Protein 2Q8K (pdb70)

Radius of gyration: 19.71 Å; Cα contacts (8 Å, |Δi|>4): 830; chains: 1; bounding box: 48×48×54 Å

Structure (mmCIF, N/CA/C/O backbone):
data_2Q8K
#
_entry.id   2Q8K
#
_cell.length_a   73.887
_cell.length_b   73.887
_cell.length_c   183.348
_cell.angle_alpha   90.00
_cell.angle_beta   90.00
_cell.angle_gamma   90.00
#
_symmetry.space_group_name_H-M   'P 41 21 2'
#
loop_
_entity.id
_entity.type
_entity.pdbx_description
1 polymer 'Proliferation-associated protein 2G4'
2 non-polymer 'SULFATE ION'
3 non-polymer GLYCEROL
4 water water
#
loop_
_atom_site.group_PDB
_atom_site.id
_atom_site.type_symbol
_atom_site.label_atom_id
_atom_site.label_alt_id
_atom_site.label_comp_id
_atom_site.label_asym_id
_atom_site.label_entity_id
_atom_site.label_seq_id
_atom_site.pdbx_PDB_ins_code
_atom_site.Cartn_x
_atom_site.Cartn_y
_atom_site.Cartn_z
_atom_site.occupancy
_atom_site.B_iso_or_equiv
_atom_site.auth_seq_id
_atom_site.auth_comp_id
_atom_site.auth_asym_id
_atom_site.auth_atom_id
_atom_site.pdbx_PDB_model_num
ATOM 1 N N . GLN A 1 14 ? 27.449 33.406 20.890 1.00 30.84 7 GLN A N 1
ATOM 2 C CA . GLN A 1 14 ? 26.264 34.008 20.193 1.00 30.39 7 GLN A CA 1
ATOM 3 C C . GLN A 1 14 ? 25.512 32.988 19.335 1.00 29.14 7 GLN A C 1
ATOM 4 O O . GLN A 1 14 ? 24.332 33.181 19.028 1.00 29.52 7 GLN A O 1
ATOM 10 N N . GLN A 1 15 ? 26.177 31.899 18.958 1.00 27.40 8 GLN A N 1
ATOM 11 C CA . GLN A 1 15 ? 25.528 30.901 18.112 1.00 25.65 8 GLN A CA 1
ATOM 12 C C . GLN A 1 15 ? 24.773 29.801 18.887 1.00 23.88 8 GLN A C 1
ATOM 13 O O . GLN A 1 15 ? 24.139 28.939 18.274 1.00 23.29 8 GLN A O 1
ATOM 19 N N . GLU A 1 16 ? 24.803 29.855 20.217 1.00 21.63 9 GLU A N 1
ATOM 20 C CA . GLU A 1 16 ? 24.162 28.800 21.020 1.00 20.09 9 GLU A CA 1
ATOM 21 C C . GLU A 1 16 ? 22.658 28.669 20.746 1.00 19.47 9 GLU A C 1
ATOM 22 O O . GLU A 1 16 ? 21.937 29.673 20.721 1.00 20.05 9 GLU A O 1
ATOM 28 N N . GLN A 1 17 ? 22.209 27.428 20.545 1.00 17.18 10 GLN A N 1
ATOM 29 C CA . GLN A 1 17 ? 20.786 27.084 20.523 1.00 17.24 10 GLN A CA 1
ATOM 30 C C . GLN A 1 17 ? 20.375 26.761 21.948 1.00 15.85 10 GLN A C 1
ATOM 31 O O . GLN A 1 17 ? 20.965 25.881 22.562 1.00 16.00 10 GLN A O 1
ATOM 37 N N . THR A 1 18 ? 19.386 27.475 22.468 1.00 14.24 11 THR A N 1
ATOM 38 C CA . THR A 1 18 ? 18.998 27.370 23.879 1.00 13.55 11 THR A CA 1
ATOM 39 C C . THR A 1 18 ? 17.520 27.061 24.053 1.00 12.80 11 THR A C 1
ATOM 40 O O . THR A 1 18 ? 16.758 27.073 23.090 1.00 13.34 11 THR A O 1
ATOM 44 N N . ILE A 1 19 ? 17.108 26.793 25.299 1.00 12.37 12 ILE A N 1
ATOM 45 C CA . ILE A 1 19 ? 15.704 26.460 25.568 1.00 13.02 12 ILE A CA 1
ATOM 46 C C . ILE A 1 19 ? 14.748 27.666 25.469 1.00 13.52 12 ILE A C 1
ATOM 47 O O . ILE A 1 19 ? 13.542 27.529 25.713 1.00 14.52 12 ILE A O 1
ATOM 52 N N . ALA A 1 20 ? 15.286 28.838 25.098 1.00 14.12 13 ALA A N 1
ATOM 53 C CA . ALA A 1 20 ? 14.426 29.927 24.627 1.00 14.59 13 ALA A CA 1
ATOM 54 C C . ALA A 1 20 ? 13.637 29.492 23.360 1.00 14.97 13 ALA A C 1
ATOM 55 O O . ALA A 1 20 ? 12.578 30.056 23.050 1.00 15.42 13 ALA A O 1
ATOM 57 N N . GLU A 1 21 ? 14.158 28.486 22.651 1.00 14.13 14 GLU A N 1
ATOM 58 C CA . GLU A 1 21 ? 13.559 28.015 21.397 1.00 14.29 14 GLU A CA 1
ATOM 59 C C . GLU A 1 21 ? 12.720 26.779 21.683 1.00 15.19 14 GLU A C 1
ATOM 60 O O . GLU A 1 21 ? 13.222 25.810 22.268 1.00 14.72 14 GLU A O 1
ATOM 66 N N . ASP A 1 22 ? 11.446 26.821 21.284 1.00 15.86 15 ASP A N 1
ATOM 67 C CA A ASP A 1 22 ? 10.519 25.701 21.496 0.50 15.96 15 ASP A CA 1
ATOM 68 C CA B ASP A 1 22 ? 10.526 25.708 21.511 0.50 16.31 15 ASP A CA 1
ATOM 69 C C . ASP A 1 22 ? 11.059 24.395 20.937 1.00 16.21 15 ASP A C 1
ATOM 70 O O . ASP A 1 22 ? 10.873 23.320 21.548 1.00 16.21 15 ASP A O 1
ATOM 79 N N . LEU A 1 23 ? 11.715 24.462 19.772 1.00 15.96 16 LEU A N 1
ATOM 80 C CA . LEU A 1 23 ? 12.241 23.234 19.142 1.00 16.19 16 LEU A CA 1
ATOM 81 C C . LEU A 1 23 ? 13.318 22.568 19.997 1.00 14.71 16 LEU A C 1
ATOM 82 O O . LEU A 1 23 ? 13.430 21.324 20.023 1.00 14.19 16 LEU A O 1
ATOM 87 N N . VAL A 1 24 ? 14.105 23.388 20.677 1.00 13.89 17 VAL A N 1
ATOM 88 C CA . VAL A 1 24 ? 15.159 22.891 21.558 1.00 13.23 17 VAL A CA 1
ATOM 89 C C . VAL A 1 24 ? 14.516 22.210 22.772 1.00 13.18 17 VAL A C 1
ATOM 90 O O . VAL A 1 24 ? 14.926 21.102 23.169 1.00 13.13 17 VAL A O 1
ATOM 94 N N . VAL A 1 25 ? 13.496 22.854 23.350 1.00 13.23 18 VAL A N 1
ATOM 95 C CA . VAL A 1 25 ? 12.763 22.234 24.468 1.00 13.21 18 VAL A CA 1
ATOM 96 C C . VAL A 1 25 ? 12.208 20.862 24.027 1.00 13.79 18 VAL A C 1
ATOM 97 O O . VAL A 1 25 ? 12.362 19.871 24.746 1.00 14.18 18 VAL A O 1
ATOM 101 N N . THR A 1 26 ? 11.634 20.799 22.823 1.00 13.43 19 THR A N 1
ATOM 102 C CA . THR A 1 26 ? 11.101 19.531 22.295 1.00 14.04 19 THR A CA 1
ATOM 103 C C . THR A 1 26 ? 12.175 18.436 22.217 1.00 13.55 19 THR A C 1
ATOM 104 O O . THR A 1 26 ? 11.935 17.281 22.622 1.00 13.32 19 THR A O 1
ATOM 108 N N . LYS A 1 27 ? 13.347 18.790 21.699 1.00 13.19 20 LYS A N 1
ATOM 109 C CA . LYS A 1 27 ? 14.450 17.836 21.588 1.00 13.28 20 LYS A CA 1
ATOM 110 C C . LYS A 1 27 ? 14.895 17.324 22.967 1.00 12.94 20 LYS A C 1
ATOM 111 O O . LYS A 1 27 ? 15.124 16.112 23.134 1.00 13.28 20 LYS A O 1
ATOM 117 N N . TYR A 1 28 ? 14.965 18.214 23.960 1.00 12.79 21 TYR A N 1
ATOM 118 C CA . TYR A 1 28 ? 15.252 17.771 25.332 1.00 12.17 21 TYR A CA 1
ATOM 119 C C . TYR A 1 28 ? 14.165 16.841 25.865 1.00 12.88 21 TYR A C 1
ATOM 120 O O . TYR A 1 28 ? 14.471 15.790 26.445 1.00 13.44 21 TYR A O 1
ATOM 129 N N . LYS A 1 29 ? 12.906 17.230 25.686 1.00 12.95 22 LYS A N 1
ATOM 130 C CA . LYS A 1 29 ? 11.779 16.428 26.198 1.00 13.45 22 LYS A CA 1
ATOM 131 C C . LYS A 1 29 ? 11.748 15.044 25.547 1.00 13.34 22 LYS A C 1
ATOM 132 O O . LYS A 1 29 ? 11.528 14.014 26.226 1.00 14.13 22 LYS A O 1
ATOM 138 N N . MET A 1 30 ? 11.981 14.995 24.238 1.00 13.62 23 MET A N 1
ATOM 139 C CA . MET A 1 30 ? 11.955 13.692 23.543 1.00 14.87 23 MET A CA 1
ATOM 140 C C . MET A 1 30 ? 13.116 12.800 23.975 1.00 13.57 23 MET A C 1
ATOM 141 O O . MET A 1 30 ? 12.940 11.590 24.171 1.00 13.91 23 MET A O 1
ATOM 146 N N . GLY A 1 31 ? 14.301 13.377 24.168 1.00 12.92 24 GLY A N 1
ATOM 147 C CA . GLY A 1 31 ? 15.429 12.585 24.689 1.00 12.67 24 GLY A CA 1
ATOM 148 C C . GLY A 1 31 ? 15.137 12.132 26.115 1.00 12.56 24 GLY A C 1
ATOM 149 O O . GLY A 1 31 ? 15.477 10.994 26.497 1.00 13.37 24 GLY A O 1
ATOM 150 N N . GLY A 1 32 ? 14.524 13.012 26.908 1.00 11.88 25 GLY A N 1
ATOM 151 C CA . GLY A 1 32 ? 14.110 12.658 28.286 1.00 12.01 25 GLY A CA 1
ATOM 152 C C . GLY A 1 32 ? 13.111 11.511 28.337 1.00 12.32 25 GLY A C 1
ATOM 153 O O . GLY A 1 32 ? 13.201 10.611 29.215 1.00 12.21 25 GLY A O 1
ATOM 154 N N . ASP A 1 33 ? 12.134 11.542 27.423 1.00 12.64 26 ASP A N 1
ATOM 155 C CA . ASP A 1 33 ? 11.141 10.446 27.345 1.00 14.05 26 ASP A CA 1
ATOM 156 C C . ASP A 1 33 ? 11.844 9.116 27.069 1.00 13.46 26 ASP A C 1
ATOM 157 O O . ASP A 1 33 ? 11.501 8.067 27.661 1.00 14.15 26 ASP A O 1
ATOM 162 N N . ILE A 1 34 ? 12.817 9.137 26.159 1.00 12.84 27 ILE A N 1
ATOM 163 C CA . ILE A 1 34 ? 13.576 7.923 25.842 1.00 12.96 27 ILE A CA 1
ATOM 164 C C . ILE A 1 34 ? 14.406 7.459 27.052 1.00 12.45 27 ILE A C 1
ATOM 165 O O . ILE A 1 34 ? 14.386 6.268 27.420 1.00 12.48 27 ILE A O 1
ATOM 170 N N . ALA A 1 35 ? 15.112 8.397 27.686 1.00 11.18 28 ALA A N 1
ATOM 171 C CA . ALA A 1 35 ? 15.935 8.052 28.859 1.00 10.74 28 ALA A CA 1
ATOM 172 C C . ALA A 1 35 ? 15.059 7.418 29.938 1.00 11.58 28 ALA A C 1
ATOM 173 O O . ALA A 1 35 ? 15.429 6.380 30.539 1.00 11.90 28 ALA A O 1
ATOM 175 N N . ASN A 1 36 ? 13.895 8.021 30.175 1.00 10.97 29 ASN A N 1
ATOM 176 C CA . ASN A 1 36 ? 12.963 7.521 31.202 1.00 11.77 29 ASN A CA 1
ATOM 177 C C . ASN A 1 36 ? 12.467 6.113 30.892 1.00 12.17 29 ASN A C 1
ATOM 178 O O . ASN A 1 36 ? 12.395 5.254 31.783 1.00 12.30 29 ASN A O 1
ATOM 183 N N . ARG A 1 37 ? 12.164 5.880 29.621 1.00 11.85 30 ARG A N 1
ATOM 184 C CA . ARG A 1 37 ? 11.628 4.594 29.191 1.00 13.22 30 ARG A CA 1
ATOM 185 C C . ARG A 1 37 ? 12.691 3.504 29.284 1.00 12.37 30 ARG A C 1
ATOM 186 O O . ARG A 1 37 ? 12.446 2.376 29.791 1.00 13.00 30 ARG A O 1
ATOM 194 N N . VAL A 1 38 ? 13.881 3.817 28.800 1.00 11.70 31 VAL A N 1
ATOM 195 C CA . VAL A 1 38 ? 14.969 2.846 28.837 1.00 10.93 31 VAL A CA 1
ATOM 196 C C . VAL A 1 38 ? 15.325 2.524 30.300 1.00 10.88 31 VAL A C 1
ATOM 197 O O . VAL A 1 38 ? 15.459 1.348 30.677 1.00 11.42 31 VAL A O 1
ATOM 201 N N . LEU A 1 39 ? 15.445 3.553 31.137 1.00 10.25 32 LEU A N 1
ATOM 202 C CA . LEU A 1 39 ? 15.739 3.320 32.562 1.00 11.09 32 LEU A CA 1
ATOM 203 C C . LEU A 1 39 ? 14.716 2.374 33.187 1.00 11.34 32 LEU A C 1
ATOM 204 O O . LEU A 1 39 ? 15.090 1.386 33.850 1.00 11.40 32 LEU A O 1
ATOM 209 N N . ARG A 1 40 ? 13.432 2.661 32.964 1.00 11.31 33 ARG A N 1
ATOM 210 C CA . ARG A 1 40 ? 12.373 1.831 33.565 1.00 12.03 33 ARG A CA 1
ATOM 211 C C . ARG A 1 40 ? 12.423 0.391 33.057 1.00 12.55 33 ARG A C 1
ATOM 212 O O . ARG A 1 40 ? 12.186 -0.559 33.824 1.00 13.37 33 ARG A O 1
ATOM 220 N N . SER A 1 41 ? 12.743 0.217 31.772 1.00 12.30 34 SER A N 1
ATOM 221 C CA A SER A 1 41 ? 12.906 -1.122 31.186 0.50 12.72 34 SER A CA 1
ATOM 222 C CA B SER A 1 41 ? 12.878 -1.131 31.222 0.50 12.75 34 SER A CA 1
ATOM 223 C C . SER A 1 41 ? 14.021 -1.887 31.891 1.00 12.25 34 SER A C 1
ATOM 224 O O . SER A 1 41 ? 13.894 -3.100 32.208 1.00 12.91 34 SER A O 1
ATOM 229 N N . LEU A 1 42 ? 15.128 -1.189 32.147 1.00 11.55 35 LEU A N 1
ATOM 230 C CA . LEU A 1 42 ? 16.283 -1.827 32.769 1.00 11.56 35 LEU A CA 1
ATOM 231 C C . LEU A 1 42 ? 15.991 -2.192 34.219 1.00 11.61 35 LEU A C 1
ATOM 232 O O . LEU A 1 42 ? 16.408 -3.253 34.676 1.00 12.22 35 LEU A O 1
ATOM 237 N N . VAL A 1 43 ? 15.287 -1.319 34.933 1.00 11.90 36 VAL A N 1
ATOM 238 C CA . VAL A 1 43 ? 14.880 -1.613 36.318 1.00 12.19 36 VAL A CA 1
ATOM 239 C C . VAL A 1 43 ? 13.995 -2.888 36.348 1.00 13.43 36 VAL A C 1
ATOM 240 O O . VAL A 1 43 ? 14.234 -3.792 37.148 1.00 13.92 36 VAL A O 1
ATOM 244 N N . GLU A 1 44 ? 13.010 -2.961 35.448 1.00 14.26 37 GLU A N 1
ATOM 245 C CA . GLU A 1 44 ? 12.131 -4.152 35.352 1.00 16.50 37 GLU A CA 1
ATOM 246 C C . GLU A 1 44 ? 12.953 -5.417 35.030 1.00 15.00 37 GLU A C 1
ATOM 247 O O . GLU A 1 44 ? 12.642 -6.517 35.550 1.00 16.25 37 GLU A O 1
ATOM 253 N N . ALA A 1 45 ? 14.012 -5.275 34.222 1.00 14.44 38 ALA A N 1
ATOM 254 C CA . ALA A 1 45 ? 14.840 -6.425 33.800 1.00 14.61 38 ALA A CA 1
ATOM 255 C C . ALA A 1 45 ? 15.857 -6.880 34.860 1.00 14.62 38 ALA A C 1
ATOM 256 O O . ALA A 1 45 ? 16.518 -7.915 34.679 1.00 15.63 38 ALA A O 1
ATOM 258 N N A SER A 1 46 ? 15.978 -6.070 35.903 0.50 14.29 39 SER A N 1
ATOM 259 N N B SER A 1 46 ? 15.973 -6.136 35.969 0.50 14.27 39 SER A N 1
ATOM 260 C CA A SER A 1 46 ? 16.863 -6.364 36.992 0.50 13.96 39 SER A CA 1
ATOM 261 C CA B SER A 1 46 ? 17.070 -6.312 36.956 0.50 14.00 39 SER A CA 1
ATOM 262 C C A SER A 1 46 ? 16.160 -7.347 37.908 0.50 14.28 39 SER A C 1
ATOM 263 C C B SER A 1 46 ? 16.745 -7.203 38.173 0.50 14.67 39 SER A C 1
ATOM 264 O O A SER A 1 46 ? 15.106 -7.083 38.490 0.50 14.34 39 SER A O 1
ATOM 265 O O B SER A 1 46 ? 16.557 -6.698 39.285 0.50 14.50 39 SER A O 1
ATOM 270 N N . SER A 1 47 ? 16.743 -8.520 37.968 1.00 14.77 40 SER A N 1
ATOM 271 C CA . SER A 1 47 ? 16.379 -9.480 39.013 1.00 15.23 40 SER A CA 1
ATOM 272 C C . SER A 1 47 ? 17.578 -10.346 39.356 1.00 14.99 40 SER A C 1
ATOM 273 O O . SER A 1 47 ? 18.609 -10.282 38.701 1.00 14.03 40 SER A O 1
ATOM 276 N N . SER A 1 48 ? 17.459 -11.136 40.420 1.00 14.86 41 SER A N 1
ATOM 277 C CA B SER A 1 48 ? 18.553 -12.002 40.829 0.50 14.42 41 SER A CA 1
ATOM 278 C CA C SER A 1 48 ? 18.557 -11.999 40.831 0.50 14.90 41 SER A CA 1
ATOM 279 C C . SER A 1 48 ? 18.995 -12.870 39.655 1.00 14.74 41 SER A C 1
ATOM 280 O O . SER A 1 48 ? 18.147 -13.403 38.913 1.00 15.15 41 SER A O 1
ATOM 285 N N . GLY A 1 49 ? 20.309 -12.990 39.473 1.00 13.98 42 GLY A N 1
ATOM 286 C CA . GLY A 1 49 ? 20.867 -13.850 38.431 1.00 14.84 42 GLY A CA 1
ATOM 287 C C . GLY A 1 49 ? 21.125 -13.174 37.105 1.00 14.50 42 GLY A C 1
ATOM 288 O O . GLY A 1 49 ? 21.722 -13.771 36.209 1.00 15.60 42 GLY A O 1
ATOM 289 N N . VAL A 1 50 ? 20.716 -11.904 36.998 1.00 13.33 43 VAL A N 1
ATOM 290 C CA . VAL A 1 50 ? 20.882 -11.163 35.747 1.00 13.30 43 VAL A CA 1
ATOM 291 C C . VAL A 1 50 ? 22.278 -10.551 35.641 1.00 13.23 43 VAL A C 1
ATOM 292 O O . VAL A 1 50 ? 22.831 -10.025 36.617 1.00 13.00 43 VAL A O 1
ATOM 296 N N . SER A 1 51 ? 22.835 -10.642 34.432 1.00 13.37 44 SER A N 1
ATOM 297 C CA . SER A 1 51 ? 24.157 -10.155 34.118 1.00 12.93 44 SER A CA 1
ATOM 298 C C . SER A 1 51 ? 24.142 -8.628 33.957 1.00 11.90 44 SER A C 1
ATOM 299 O O . SER A 1 51 ? 23.346 -8.110 33.161 1.00 12.24 44 SER A O 1
ATOM 302 N N . VAL A 1 52 ? 25.026 -7.936 34.678 1.00 11.52 45 VAL A N 1
ATOM 303 C CA . VAL A 1 52 ? 25.195 -6.478 34.503 1.00 11.69 45 VAL A CA 1
ATOM 304 C C . VAL A 1 52 ? 25.648 -6.160 33.065 1.00 11.18 45 VAL A C 1
ATOM 305 O O . VAL A 1 52 ? 25.122 -5.229 32.441 1.00 11.90 45 VAL A O 1
ATOM 309 N N . LEU A 1 53 ? 26.587 -6.939 32.518 1.00 11.12 46 LEU A N 1
ATOM 310 C CA . LEU A 1 53 ? 26.974 -6.729 31.111 1.00 12.23 46 LEU A CA 1
ATOM 311 C C . LEU A 1 53 ? 25.746 -6.732 30.197 1.00 11.83 46 LEU A C 1
ATOM 312 O O . LEU A 1 53 ? 25.599 -5.856 29.321 1.00 11.81 46 LEU A O 1
ATOM 317 N N . SER A 1 54 ? 24.848 -7.706 30.399 1.00 11.86 47 SER A N 1
ATOM 318 C CA A SER A 1 54 ? 23.683 -7.843 29.539 0.50 11.24 47 SER A CA 1
ATOM 319 C CA B SER A 1 54 ? 23.665 -7.843 29.561 0.50 11.81 47 SER A CA 1
ATOM 320 C C . SER A 1 54 ? 22.788 -6.604 29.654 1.00 11.30 47 SER A C 1
ATOM 321 O O . SER A 1 54 ? 22.270 -6.119 28.651 1.00 11.86 47 SER A O 1
ATOM 326 N N . LEU A 1 55 ? 22.626 -6.092 30.880 1.00 10.63 48 LEU A N 1
ATOM 327 C CA . LEU A 1 55 ? 21.818 -4.896 31.086 1.00 10.26 48 LEU A CA 1
ATOM 328 C C . LEU A 1 55 ? 22.460 -3.675 30.429 1.00 10.70 48 LEU A C 1
ATOM 329 O O . LEU A 1 55 ? 21.764 -2.855 29.841 1.00 11.30 48 LEU A O 1
ATOM 334 N N . CYS A 1 56 ? 23.782 -3.562 30.527 1.00 10.57 49 CYS A N 1
ATOM 335 C CA . CYS A 1 56 ? 24.437 -2.411 29.893 1.00 10.56 49 CYS A CA 1
ATOM 336 C C . CYS A 1 56 ? 24.256 -2.456 28.379 1.00 10.56 49 CYS A C 1
ATOM 337 O O . CYS A 1 56 ? 23.944 -1.433 27.750 1.00 10.78 49 CYS A O 1
ATOM 340 N N . GLU A 1 57 ? 24.468 -3.638 27.802 1.00 10.89 50 GLU A N 1
ATOM 341 C CA . GLU A 1 57 ? 24.272 -3.827 26.361 1.00 11.42 50 GLU A CA 1
ATOM 342 C C . GLU A 1 57 ? 22.826 -3.583 25.921 1.00 11.15 50 GLU A C 1
ATOM 343 O O . GLU A 1 57 ? 22.571 -2.934 24.876 1.00 12.20 50 GLU A O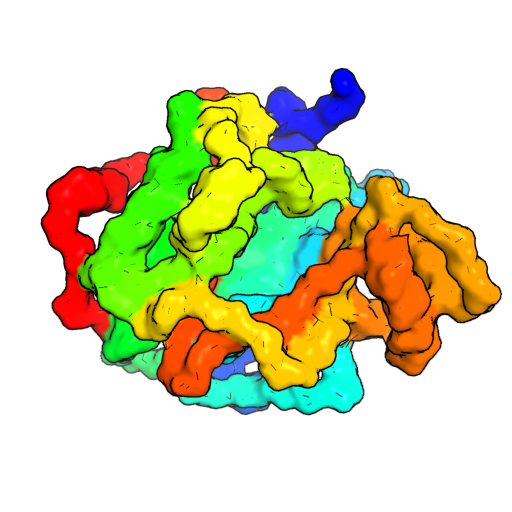 1
ATOM 349 N N . LYS A 1 58 ? 21.880 -4.088 26.717 1.00 10.39 51 LYS A N 1
ATOM 350 C CA . LYS A 1 58 ? 20.451 -3.881 26.451 1.00 11.61 51 LYS A CA 1
ATOM 351 C C . LYS A 1 58 ? 20.106 -2.384 26.467 1.00 11.19 51 LYS A C 1
ATOM 352 O O . LYS A 1 58 ? 19.457 -1.888 25.547 1.00 11.45 51 LYS A O 1
ATOM 358 N N . GLY A 1 59 ? 20.536 -1.685 27.519 1.00 10.86 52 GLY A N 1
ATOM 359 C CA . GLY A 1 59 ? 20.288 -0.222 27.630 1.00 10.20 52 GLY A CA 1
ATOM 360 C C . GLY A 1 59 ? 20.800 0.544 26.431 1.00 10.93 52 GLY A C 1
ATOM 361 O O . GLY A 1 59 ? 20.060 1.306 25.798 1.00 11.21 52 GLY A O 1
ATOM 362 N N . ASP A 1 60 ? 22.054 0.302 26.077 1.00 10.49 53 ASP A N 1
ATOM 363 C CA . ASP A 1 60 ? 22.646 1.073 24.978 1.00 11.51 53 ASP A CA 1
ATOM 364 C C . ASP A 1 60 ? 21.915 0.790 23.673 1.00 12.02 53 ASP A C 1
ATOM 365 O O . ASP A 1 60 ? 21.613 1.710 22.894 1.00 13.51 53 ASP A O 1
ATOM 370 N N . ALA A 1 61 ? 21.608 -0.488 23.431 1.00 12.33 54 ALA A N 1
ATOM 371 C CA . ALA A 1 61 ? 20.912 -0.852 22.200 1.00 12.69 54 ALA A CA 1
ATOM 372 C C . ALA A 1 61 ? 19.524 -0.210 22.123 1.00 12.46 54 ALA A C 1
ATOM 373 O O . ALA A 1 61 ? 19.081 0.242 21.045 1.00 13.54 54 ALA A O 1
ATOM 375 N N . MET A 1 62 ? 18.842 -0.136 23.269 1.00 12.47 55 MET A N 1
ATOM 376 C CA A MET A 1 62 ? 17.516 0.458 23.308 0.50 12.38 55 MET A CA 1
ATOM 377 C CA B MET A 1 62 ? 17.515 0.462 23.340 0.50 13.87 55 MET A CA 1
ATOM 378 C C . MET A 1 62 ? 17.595 1.960 23.042 1.00 13.06 55 MET A C 1
ATOM 379 O O . MET A 1 62 ? 16.755 2.511 22.329 1.00 13.68 55 MET A O 1
ATOM 388 N N . ILE A 1 63 ? 18.627 2.601 23.583 1.00 12.69 56 ILE A N 1
ATOM 389 C CA . ILE A 1 63 ? 18.823 4.045 23.313 1.00 12.36 56 ILE A CA 1
ATOM 390 C C . ILE A 1 63 ? 18.998 4.270 21.810 1.00 13.07 56 ILE A C 1
ATOM 391 O O . ILE A 1 63 ? 18.356 5.153 21.237 1.00 14.41 56 ILE A O 1
ATOM 396 N N . MET A 1 64 ? 19.839 3.454 21.166 1.00 13.61 57 MET A N 1
ATOM 397 C CA . MET A 1 64 ? 20.074 3.618 19.717 1.00 15.02 57 MET A CA 1
ATOM 398 C C . MET A 1 64 ? 18.798 3.330 18.917 1.00 15.85 57 MET A C 1
ATOM 399 O O . MET A 1 64 ? 18.489 4.041 17.953 1.00 15.64 57 MET A O 1
ATOM 404 N N . GLU A 1 65 ? 18.053 2.297 19.307 1.00 16.53 58 GLU A N 1
ATOM 405 C CA . GLU A 1 65 ? 16.829 1.941 18.575 1.00 18.23 58 GLU A CA 1
ATOM 406 C C . GLU A 1 65 ? 15.753 3.034 18.692 1.00 18.63 58 GLU A C 1
ATOM 407 O O . GLU A 1 65 ? 15.099 3.416 17.703 1.00 19.52 58 GLU A O 1
ATOM 413 N N . GLU A 1 66 ? 15.608 3.581 19.898 1.00 17.30 59 GLU A N 1
ATOM 414 C CA . GLU A 1 66 ? 14.559 4.547 20.161 1.00 17.16 59 GLU A CA 1
ATOM 415 C C . GLU A 1 66 ? 14.893 5.888 19.537 1.00 16.64 59 GLU A C 1
ATOM 416 O O . GLU A 1 66 ? 14.014 6.507 18.946 1.00 17.09 59 GLU A O 1
ATOM 422 N N . THR A 1 67 ? 16.152 6.315 19.636 1.00 15.66 60 THR A N 1
ATOM 423 C CA . THR A 1 67 ? 16.568 7.559 18.969 1.00 16.15 60 THR A CA 1
ATOM 424 C C . THR A 1 67 ? 16.485 7.389 17.449 1.00 17.44 60 THR A C 1
ATOM 425 O O . THR A 1 67 ? 16.194 8.345 16.731 1.00 17.81 60 THR A O 1
ATOM 429 N N . GLY A 1 68 ? 16.715 6.170 16.965 1.00 18.06 61 GLY A N 1
ATOM 430 C CA . GLY A 1 68 ? 16.610 5.908 15.517 1.00 20.07 61 GLY A CA 1
ATOM 431 C C . GLY A 1 68 ? 15.215 6.133 14.937 1.00 21.30 61 GLY A C 1
ATOM 432 O O . GLY A 1 68 ? 15.069 6.336 13.713 1.00 22.97 61 GLY A O 1
ATOM 433 N N . LYS A 1 69 ? 14.200 6.074 15.797 1.00 22.41 62 LYS A N 1
ATOM 434 C CA . LYS A 1 69 ? 12.792 6.132 15.406 1.00 23.67 62 LYS A CA 1
ATOM 435 C C . LYS A 1 69 ? 12.217 7.547 15.391 1.00 23.26 62 LYS A C 1
ATOM 436 O O . LYS A 1 69 ? 11.069 7.744 14.990 1.00 23.83 62 LYS A O 1
ATOM 442 N N . ILE A 1 70 ? 12.985 8.524 15.870 1.00 22.39 63 ILE A N 1
ATOM 443 C CA . ILE A 1 70 ? 12.511 9.914 15.909 1.00 22.17 63 ILE A CA 1
ATOM 444 C C . ILE A 1 70 ? 13.341 10.790 14.974 1.00 22.84 63 ILE A C 1
ATOM 445 O O . ILE A 1 70 ? 14.474 10.448 14.627 1.00 22.31 63 ILE A O 1
ATOM 450 N N . PHE A 1 71 ? 12.771 11.923 14.562 1.00 24.11 64 PHE A N 1
ATOM 451 C CA . PHE A 1 71 ? 13.431 12.808 13.589 1.00 25.44 64 PHE A CA 1
ATOM 452 C C . PHE A 1 71 ? 13.976 12.039 12.370 1.00 26.58 64 PHE A C 1
ATOM 453 O O . PHE A 1 71 ? 15.070 12.315 11.864 1.00 26.03 64 PHE A O 1
ATOM 461 N N . LYS A 1 72 ? 13.185 11.066 11.911 1.00 28.40 65 LYS A N 1
ATOM 462 C CA . LYS A 1 72 ? 13.583 10.191 10.811 1.00 30.49 65 LYS A CA 1
ATOM 463 C C . LYS A 1 72 ? 13.812 10.938 9.497 1.00 31.70 65 LYS A C 1
ATOM 464 O O . LYS A 1 72 ? 14.729 10.609 8.737 1.00 31.95 65 LYS A O 1
ATOM 470 N N . LYS A 1 73 ? 13.006 11.965 9.249 1.00 33.14 66 LYS A N 1
ATOM 471 C CA . LYS A 1 73 ? 13.136 12.733 8.010 1.00 34.70 66 LYS A CA 1
ATOM 472 C C . LYS A 1 73 ? 14.415 13.561 7.981 1.00 35.18 66 LYS A C 1
ATOM 473 O O . LYS A 1 73 ? 14.884 13.927 6.905 1.00 35.57 66 LYS A O 1
ATOM 479 N N . GLU A 1 74 ? 14.978 13.852 9.157 1.00 35.42 67 GLU A N 1
ATOM 480 C CA A GLU A 1 74 ? 16.235 14.593 9.224 0.50 35.78 67 GLU A CA 1
ATOM 481 C CA B GLU A 1 74 ? 16.237 14.594 9.261 0.50 35.52 67 GLU A CA 1
ATOM 482 C C . GLU A 1 74 ? 17.427 13.639 9.276 1.00 35.66 67 GLU A C 1
ATOM 483 O O . GLU A 1 74 ? 18.012 13.368 10.335 1.00 35.20 67 GLU A O 1
ATOM 494 N N . LYS A 1 75 ? 17.772 13.132 8.095 1.00 35.86 68 LYS A N 1
ATOM 495 C CA . LYS A 1 75 ? 18.769 12.069 7.932 1.00 36.03 68 LYS A CA 1
ATOM 496 C C . LYS A 1 75 ? 20.163 12.400 8.457 1.00 35.38 68 LYS A C 1
ATOM 497 O O . LYS A 1 75 ? 20.926 11.492 8.781 1.00 36.10 68 LYS A O 1
ATOM 503 N N . GLU A 1 76 ? 20.498 13.683 8.544 1.00 34.10 69 GLU A N 1
ATOM 504 C CA . GLU A 1 76 ? 21.834 14.079 9.001 1.00 33.02 69 GLU A CA 1
ATOM 505 C C . GLU A 1 76 ? 21.904 14.390 10.506 1.00 31.29 69 GLU A C 1
ATOM 506 O O . GLU A 1 76 ? 22.990 14.677 11.036 1.00 31.34 69 GLU A O 1
ATOM 512 N N . MET A 1 77 ? 20.758 14.354 11.183 1.00 28.85 70 MET A N 1
ATOM 513 C CA . MET A 1 77 ? 20.735 14.740 12.599 1.00 25.82 70 MET A CA 1
ATOM 514 C C . MET A 1 77 ? 21.355 13.652 13.464 1.00 24.7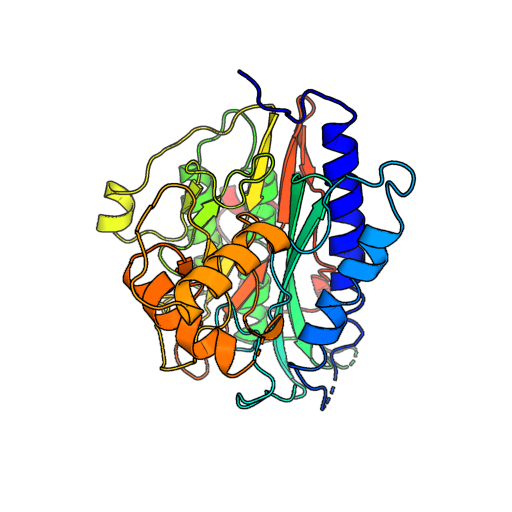4 70 MET A C 1
ATOM 515 O O . MET A 1 77 ? 20.981 12.478 13.352 1.00 25.23 70 MET A O 1
ATOM 520 N N . LYS A 1 78 ? 22.292 14.055 14.318 1.00 22.52 71 LYS A N 1
ATOM 521 C CA . LYS A 1 78 ? 22.938 13.123 15.247 1.00 20.73 71 LYS A CA 1
ATOM 522 C C . LYS A 1 78 ? 22.072 12.952 16.479 1.00 19.55 71 LYS A C 1
ATOM 523 O O . LYS A 1 78 ? 21.447 13.898 16.939 1.00 18.32 71 LYS A O 1
ATOM 529 N N . LYS A 1 79 ? 22.062 11.736 17.009 1.00 17.19 72 LYS A N 1
ATOM 530 C CA . LYS A 1 79 ? 21.222 11.379 18.156 1.00 16.90 72 LYS A CA 1
ATOM 531 C C . LYS A 1 79 ? 21.678 10.004 18.629 1.00 16.22 72 LYS A C 1
ATOM 532 O O . LYS A 1 79 ? 22.208 9.207 17.843 1.00 17.46 72 LYS A O 1
ATOM 538 N N . GLY A 1 80 ? 21.521 9.733 19.916 1.00 14.38 73 GLY A N 1
ATOM 539 C CA . GLY A 1 80 ? 21.925 8.432 20.412 1.00 13.14 73 GLY A CA 1
ATOM 540 C C . GLY A 1 80 ? 22.348 8.546 21.863 1.00 12.31 73 GLY A C 1
ATOM 541 O O . GLY A 1 80 ? 21.661 9.175 22.666 1.00 13.64 73 GLY A O 1
ATOM 542 N N . ILE A 1 81 ? 23.477 7.923 22.186 1.00 11.52 74 ILE A N 1
ATOM 543 C CA . ILE A 1 81 ? 23.937 7.810 23.579 1.00 11.53 74 ILE A CA 1
ATOM 544 C C . ILE A 1 81 ? 24.706 9.064 24.016 1.00 11.58 74 ILE A C 1
ATOM 545 O O . ILE A 1 81 ? 25.689 9.443 23.374 1.00 12.18 74 ILE A O 1
ATOM 550 N N . ALA A 1 82 ? 24.274 9.686 25.120 1.00 10.83 75 ALA A N 1
ATOM 551 C CA . ALA A 1 82 ? 25.031 10.784 25.747 1.00 11.01 75 ALA A CA 1
ATOM 552 C C . ALA A 1 82 ? 25.892 10.258 26.910 1.00 10.78 75 ALA A C 1
ATOM 553 O O . ALA A 1 82 ? 26.929 10.826 27.240 1.00 11.02 75 ALA A O 1
ATOM 555 N N . PHE A 1 83 ? 25.435 9.188 27.559 1.00 10.75 76 PHE A N 1
ATOM 556 C CA . PHE A 1 83 ? 26.233 8.567 28.606 1.00 10.57 76 PHE A CA 1
ATOM 557 C C . PHE A 1 83 ? 25.920 7.084 28.577 1.00 9.87 76 PHE A C 1
ATOM 558 O O . PHE A 1 83 ? 24.744 6.687 28.709 1.00 10.34 76 PHE A O 1
ATOM 566 N N . PRO A 1 84 ? 26.960 6.261 28.381 1.00 10.30 77 PRO A N 1
ATOM 567 C CA . PRO A 1 84 ? 26.693 4.830 28.220 1.00 10.22 77 PRO A CA 1
ATOM 568 C C . PRO A 1 84 ? 26.081 4.234 29.490 1.00 10.48 77 PRO A C 1
ATOM 569 O O . PRO A 1 84 ? 26.420 4.672 30.598 1.00 10.97 77 PRO A O 1
ATOM 573 N N . THR A 1 85 ? 25.182 3.269 29.307 1.00 9.99 78 THR A N 1
ATOM 574 C CA . THR A 1 85 ? 24.531 2.633 30.430 1.00 10.03 78 THR A CA 1
ATOM 575 C C . THR A 1 85 ? 25.574 2.095 31.398 1.00 10.67 78 THR A C 1
ATOM 576 O O . THR A 1 85 ? 26.462 1.330 31.015 1.00 11.17 78 THR A O 1
ATOM 580 N N . SER A 1 86 ? 25.473 2.529 32.647 1.00 10.41 79 SER A N 1
ATOM 581 C CA A SER A 1 86 ? 26.416 2.162 33.705 0.50 9.91 79 SER A CA 1
ATOM 582 C CA B SER A 1 86 ? 26.406 2.072 33.668 0.50 11.00 79 SER A CA 1
ATOM 583 C C . SER A 1 86 ? 25.635 1.647 34.903 1.00 10.48 79 SER A C 1
ATOM 584 O O . SER A 1 86 ? 24.659 2.278 35.308 1.00 11.26 79 SER A O 1
ATOM 589 N N . ILE A 1 87 ? 26.084 0.540 35.483 1.00 10.23 80 ILE A N 1
ATOM 590 C CA . ILE A 1 87 ? 25.323 -0.105 36.540 1.00 10.95 80 ILE A CA 1
ATOM 591 C C . ILE A 1 87 ? 26.275 -0.416 37.681 1.00 10.85 80 ILE A C 1
ATOM 592 O O . ILE A 1 87 ? 27.105 -1.324 37.577 1.00 10.89 80 ILE A O 1
ATOM 597 N N . SER A 1 88 ? 26.108 0.331 38.772 1.00 9.86 81 SER A N 1
ATOM 598 C CA . SER A 1 88 ? 27.095 0.385 39.827 1.00 9.78 81 SER A CA 1
ATOM 599 C C . SER A 1 88 ? 26.436 -0.056 41.133 1.00 10.67 81 SER A C 1
ATOM 600 O O . SER A 1 88 ? 25.535 0.598 41.645 1.00 10.87 81 SER A O 1
ATOM 603 N N . VAL A 1 89 ? 26.876 -1.219 41.621 1.00 9.86 82 VAL A N 1
ATOM 604 C CA . VAL A 1 89 ? 26.186 -1.948 42.666 1.00 10.11 82 VAL A CA 1
ATOM 605 C C . VAL A 1 89 ? 26.824 -1.755 44.038 1.00 10.56 82 VAL A C 1
ATOM 606 O O . VAL A 1 89 ? 28.057 -1.741 44.171 1.00 11.79 82 VAL A O 1
ATOM 610 N N . ASN A 1 90 ? 25.965 -1.587 45.048 1.00 10.02 83 ASN A N 1
ATOM 611 C CA . ASN A 1 90 ? 26.393 -1.507 46.455 1.00 10.51 83 ASN A CA 1
ATOM 612 C C . ASN A 1 90 ? 27.414 -0.397 46.702 1.00 11.05 83 ASN A C 1
ATOM 613 O O . ASN A 1 90 ? 27.068 0.763 46.517 1.00 11.92 83 ASN A O 1
ATOM 618 N N . ASN A 1 91 ? 28.655 -0.738 47.074 1.00 11.06 84 ASN A N 1
ATOM 619 C CA . ASN A 1 91 ? 29.675 0.279 47.382 1.00 11.61 84 ASN A CA 1
ATOM 620 C C . ASN A 1 91 ? 30.350 0.856 46.131 1.00 11.83 84 ASN A C 1
ATOM 621 O O . ASN A 1 91 ? 31.115 1.823 46.229 1.00 13.04 84 ASN A O 1
ATOM 626 N N . CYS A 1 92 ? 30.085 0.261 44.961 1.00 11.86 85 CYS A N 1
ATOM 627 C CA . CYS A 1 92 ? 30.603 0.840 43.716 1.00 12.02 85 CYS A CA 1
ATOM 628 C C . CYS A 1 92 ? 29.850 2.143 43.456 1.00 11.80 85 CYS A C 1
ATOM 629 O O . CYS A 1 92 ? 28.619 2.189 43.544 1.00 12.69 85 CYS A O 1
ATOM 632 N N . VAL A 1 93 ? 30.590 3.209 43.186 1.00 11.73 86 VAL A N 1
ATOM 633 C CA . VAL A 1 93 ? 29.983 4.549 43.104 1.00 11.31 86 VAL A CA 1
ATOM 634 C C . VAL A 1 93 ? 29.379 4.876 41.739 1.00 11.69 86 VAL A C 1
ATOM 635 O O . VAL A 1 93 ? 28.261 5.418 41.635 1.00 11.35 86 VAL A O 1
ATOM 639 N N . CYS A 1 94 ? 30.151 4.573 40.704 1.00 12.06 87 CYS A N 1
ATOM 640 C CA . CYS A 1 94 ? 29.830 5.052 39.372 1.00 13.11 87 CYS A CA 1
ATOM 641 C C . CYS A 1 94 ? 30.668 4.419 38.281 1.00 13.28 87 CYS A C 1
ATOM 642 O O . CYS A 1 94 ? 31.739 3.848 38.540 1.00 13.51 87 CYS A O 1
ATOM 645 N N . HIS A 1 95 ? 30.125 4.500 37.070 1.00 13.34 88 HIS A N 1
ATOM 646 C CA . HIS A 1 95 ? 30.844 4.286 35.817 1.00 14.18 88 HIS A CA 1
ATOM 647 C C . HIS A 1 95 ? 31.163 2.830 35.503 1.00 14.07 88 HIS A C 1
ATOM 648 O O . HIS A 1 95 ? 32.007 2.564 34.634 1.00 14.43 88 HIS A O 1
ATOM 655 N N . PHE A 1 96 ? 30.505 1.887 36.175 1.00 13.85 89 PHE A N 1
ATOM 656 C CA . PHE A 1 96 ? 30.751 0.467 35.830 1.00 14.04 89 PHE A CA 1
ATOM 657 C C . PHE A 1 96 ? 29.980 0.071 34.579 1.00 14.26 89 PHE A C 1
ATOM 658 O O . PHE A 1 96 ? 28.744 0.060 34.571 1.00 13.52 89 PHE A O 1
ATOM 666 N N . SER A 1 97 ? 30.727 -0.204 33.511 1.00 15.67 90 SER A N 1
ATOM 667 C CA . SER A 1 97 ? 30.162 -0.617 32.228 1.00 16.45 90 SER A CA 1
ATOM 668 C C . SER A 1 97 ? 31.193 -1.578 31.613 1.00 16.98 90 SER A C 1
ATOM 669 O O . SER A 1 97 ? 32.071 -1.165 30.849 1.00 17.35 90 SER A O 1
ATOM 672 N N . PRO A 1 98 ? 31.109 -2.868 31.985 1.00 17.14 91 PRO A N 1
ATOM 673 C CA . PRO A 1 98 ? 32.198 -3.798 31.676 1.00 18.46 91 PRO A CA 1
ATOM 674 C C . PRO A 1 98 ? 32.378 -4.090 30.194 1.00 20.18 91 PRO A C 1
ATOM 675 O O . PRO A 1 98 ? 31.399 -4.091 29.439 1.00 20.59 91 PRO A O 1
ATOM 679 N N . LEU A 1 99 ? 33.637 -4.317 29.820 1.00 22.27 92 LEU A N 1
ATOM 680 C CA . LEU A 1 99 ? 34.001 -4.910 28.524 1.00 24.05 92 LEU A CA 1
ATOM 681 C C . LEU A 1 99 ? 33.602 -6.387 28.565 1.00 25.75 92 LEU A C 1
ATOM 682 O O . LEU A 1 99 ? 33.488 -6.981 29.649 1.00 25.52 92 LEU A O 1
ATOM 687 N N . LYS A 1 100 ? 33.402 -6.978 27.394 1.00 27.38 93 LYS A N 1
ATOM 688 C CA . LYS A 1 100 ? 33.095 -8.410 27.303 1.00 29.75 93 LYS A CA 1
ATOM 689 C C . LYS A 1 100 ? 34.176 -9.266 27.990 1.00 30.28 93 LYS A C 1
ATOM 690 O O . LYS A 1 100 ? 33.875 -10.328 28.525 1.00 31.01 93 LYS A O 1
ATOM 696 N N . SER A 1 101 ? 35.416 -8.784 27.997 1.00 30.91 94 SER A N 1
ATOM 697 C CA . SER A 1 101 ? 36.544 -9.522 28.590 1.00 31.93 94 SER A CA 1
ATOM 698 C C . SER A 1 101 ? 36.739 -9.293 30.095 1.00 31.94 94 SER A C 1
ATOM 699 O O . SER A 1 101 ? 37.435 -10.071 30.747 1.00 32.96 94 SER A O 1
ATOM 702 N N . ASP A 1 102 ? 36.152 -8.223 30.637 1.00 31.45 95 ASP A N 1
ATOM 703 C CA . ASP A 1 102 ? 36.201 -7.952 32.080 1.00 30.75 95 ASP A CA 1
ATOM 704 C C . ASP A 1 102 ? 35.394 -8.999 32.870 1.00 30.12 95 ASP A C 1
ATOM 705 O O . ASP A 1 102 ? 34.557 -9.719 32.316 1.00 29.49 95 ASP A O 1
ATOM 710 N N . GLN A 1 103 ? 35.646 -9.086 34.171 1.00 29.29 96 GLN A N 1
ATOM 711 C CA . GLN A 1 103 ? 34.745 -9.837 35.022 1.00 28.75 96 GLN A CA 1
ATOM 712 C C . GLN A 1 103 ? 33.390 -9.116 35.021 1.00 26.15 96 GLN A C 1
ATOM 713 O O . GLN A 1 103 ? 33.300 -7.916 35.314 1.00 26.31 96 GLN A O 1
ATOM 719 N N . ASP A 1 104 ? 32.362 -9.849 34.612 1.00 22.89 97 ASP A N 1
ATOM 720 C CA . ASP A 1 104 ? 30.968 -9.409 34.739 1.00 20.23 97 ASP A CA 1
ATOM 721 C C . ASP A 1 104 ? 30.591 -9.439 36.213 1.00 19.03 97 ASP A C 1
ATOM 722 O O . ASP A 1 104 ? 31.331 -9.988 37.052 1.00 19.53 97 ASP A O 1
ATOM 727 N N . TYR A 1 105 ? 29.438 -8.851 36.531 1.00 16.70 98 TYR A N 1
ATOM 728 C CA . TYR A 1 105 ? 28.836 -8.942 37.868 1.00 15.05 98 TYR A CA 1
ATOM 729 C C . TYR A 1 105 ? 27.414 -9.466 37.710 1.00 14.28 98 TYR A C 1
ATOM 730 O O . TYR A 1 105 ? 26.665 -8.989 36.831 1.00 13.68 98 TYR A O 1
ATOM 739 N N . ILE A 1 106 ? 27.044 -10.460 38.527 1.00 14.01 99 ILE A N 1
ATOM 740 C CA . ILE A 1 106 ? 25.689 -11.033 38.477 1.00 14.18 99 ILE A CA 1
ATOM 741 C C . ILE A 1 106 ? 24.859 -10.521 39.644 1.00 13.83 99 ILE A C 1
ATOM 742 O O . ILE A 1 106 ? 25.256 -10.673 40.812 1.00 13.79 99 ILE A O 1
ATOM 747 N N . LEU A 1 107 ? 23.714 -9.909 39.345 1.00 13.63 100 LEU A N 1
ATOM 748 C CA . LEU A 1 107 ? 22.885 -9.330 40.408 1.00 13.82 100 LEU A CA 1
ATOM 749 C C . LEU A 1 107 ? 22.435 -10.384 41.422 1.00 13.95 100 LEU A C 1
ATOM 750 O O . LEU A 1 107 ? 22.109 -11.522 41.042 1.00 14.72 100 LEU A O 1
ATOM 755 N N . LYS A 1 108 ? 22.430 -9.998 42.704 1.00 14.63 101 LYS A N 1
ATOM 756 C CA . LYS A 1 108 ? 21.925 -10.875 43.787 1.00 15.73 101 LYS A CA 1
ATOM 757 C C . LYS A 1 108 ? 20.705 -10.215 44.433 1.00 14.83 101 LYS A C 1
ATOM 758 O O . LYS A 1 108 ? 20.608 -8.969 44.490 1.00 13.47 101 LYS A O 1
ATOM 764 N N . GLU A 1 109 ? 19.780 -11.038 44.932 1.00 14.85 102 GLU A N 1
ATOM 765 C CA . GLU A 1 109 ? 18.672 -10.521 45.746 1.00 16.16 102 GLU A CA 1
ATOM 766 C C . GLU A 1 109 ? 19.252 -9.614 46.846 1.00 14.95 102 GLU A C 1
ATOM 767 O O . GLU A 1 109 ? 20.234 -9.969 47.515 1.00 15.52 102 GLU A O 1
ATOM 773 N N . GLY A 1 110 ? 18.649 -8.441 47.012 1.00 13.28 103 GLY A N 1
ATOM 774 C CA . GLY A 1 110 ? 19.039 -7.509 48.067 1.00 12.19 103 GLY A CA 1
ATOM 775 C C . GLY A 1 110 ? 20.127 -6.529 47.651 1.00 12.43 103 GLY A C 1
ATOM 776 O O . GLY A 1 110 ? 20.424 -5.594 48.393 1.00 12.36 103 GLY A O 1
ATOM 777 N N . ASP A 1 111 ? 20.764 -6.761 46.497 1.00 10.80 104 ASP A N 1
ATOM 778 C CA . ASP A 1 111 ? 21.781 -5.784 46.025 1.00 11.06 104 ASP A CA 1
ATOM 779 C C . ASP A 1 111 ? 21.143 -4.413 45.816 1.00 10.89 104 ASP A C 1
ATOM 780 O O . ASP A 1 111 ? 20.001 -4.315 45.312 1.00 11.19 104 ASP A O 1
ATOM 785 N N . LEU A 1 112 ? 21.894 -3.367 46.177 1.00 10.19 105 LEU A N 1
ATOM 786 C CA . LEU A 1 112 ? 21.518 -1.988 45.866 1.00 10.65 105 LEU A CA 1
ATOM 787 C C . LEU A 1 112 ? 22.133 -1.666 44.502 1.00 10.81 105 LEU A C 1
ATOM 788 O O . LEU A 1 112 ? 23.329 -1.857 44.297 1.00 11.64 105 LEU A O 1
ATOM 793 N N . VAL A 1 113 ? 21.304 -1.235 43.562 1.00 10.31 106 VAL A N 1
ATOM 794 C CA . VAL A 1 113 ? 21.754 -1.033 42.184 1.00 9.77 106 VAL A CA 1
ATOM 795 C C . VAL A 1 113 ? 21.502 0.431 41.766 1.00 9.19 106 VAL A C 1
ATOM 796 O O . VAL A 1 113 ? 20.401 0.940 41.942 1.00 9.36 106 VAL A O 1
ATOM 800 N N . LYS A 1 114 ? 22.528 1.058 41.187 1.00 9.05 107 LYS A N 1
ATOM 801 C CA . LYS A 1 114 ? 22.417 2.398 40.570 1.00 9.09 107 LYS A CA 1
ATOM 802 C C . LYS A 1 114 ? 22.527 2.219 39.047 1.00 9.75 107 LYS A C 1
ATOM 803 O O . LYS A 1 114 ? 23.533 1.673 38.557 1.00 10.58 107 LYS A O 1
ATOM 809 N N . ILE A 1 115 ? 21.517 2.670 38.309 1.00 9.25 108 ILE A N 1
ATOM 810 C CA . ILE A 1 115 ? 21.575 2.646 36.844 1.00 9.37 108 ILE A CA 1
ATOM 811 C C . ILE A 1 115 ? 21.654 4.099 36.420 1.00 10.06 108 ILE A C 1
ATOM 812 O O . ILE A 1 115 ? 20.82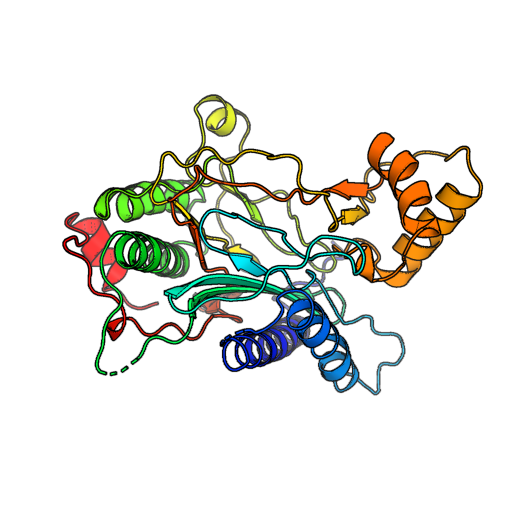9 4.914 36.803 1.00 9.70 108 ILE A O 1
ATOM 817 N N . ASP A 1 116 ? 22.643 4.380 35.587 1.00 9.58 109 ASP A N 1
ATOM 818 C CA . ASP A 1 116 ? 22.975 5.758 35.152 1.00 9.80 109 ASP A CA 1
ATOM 819 C C . ASP A 1 116 ? 23.112 5.699 33.641 1.00 9.91 109 ASP A C 1
ATOM 820 O O . ASP A 1 116 ? 23.828 4.850 33.103 1.00 10.80 109 ASP A O 1
ATOM 825 N N . LEU A 1 117 ? 22.419 6.595 32.935 1.00 9.10 110 LEU A N 1
ATOM 826 C CA . LEU A 1 117 ? 22.486 6.601 31.452 1.00 9.11 110 LEU A CA 1
ATOM 827 C C . LEU A 1 117 ? 22.085 7.975 30.926 1.00 9.47 110 LEU A C 1
ATOM 828 O O . LEU A 1 117 ? 21.497 8.780 31.650 1.00 9.34 110 LEU A O 1
ATOM 833 N N . GLY A 1 118 ? 22.411 8.235 29.666 1.00 9.15 111 GLY A N 1
ATOM 834 C CA . GLY A 1 118 ? 22.086 9.540 29.052 1.00 9.13 111 GLY A CA 1
ATOM 835 C C . GLY A 1 118 ? 21.790 9.371 27.578 1.00 10.12 111 GLY A C 1
ATOM 836 O O . GLY A 1 118 ? 22.394 8.510 26.902 1.00 9.80 111 GLY A O 1
ATOM 837 N N . VAL A 1 119 ? 20.845 10.183 27.104 1.00 9.34 112 VAL A N 1
ATOM 838 C CA . VAL A 1 119 ? 20.417 10.163 25.702 1.00 9.73 112 VAL A CA 1
ATOM 839 C C . VAL A 1 119 ? 20.633 11.570 25.141 1.00 10.24 112 VAL A C 1
ATOM 840 O O . VAL A 1 119 ? 20.534 12.542 25.888 1.00 9.99 112 VAL A O 1
ATOM 844 N N . HIS A 1 120 ? 20.970 11.685 23.859 1.00 10.07 113 HIS A N 1
ATOM 845 C CA . HIS A 1 120 ? 20.936 13.030 23.238 1.00 10.85 113 HIS A CA 1
ATOM 846 C C . HIS A 1 120 ? 20.161 13.043 21.941 1.00 11.42 113 HIS A C 1
ATOM 847 O O . HIS A 1 120 ? 20.088 12.025 21.243 1.00 12.74 113 HIS A O 1
ATOM 854 N N . VAL A 1 121 ? 19.542 14.181 21.652 1.00 11.40 114 VAL A N 1
ATOM 855 C CA . VAL A 1 121 ? 18.853 14.368 20.377 1.00 12.17 114 VAL A CA 1
ATOM 856 C C . VAL A 1 121 ? 19.423 15.661 19.812 1.00 12.77 114 VAL A C 1
ATOM 857 O O . VAL A 1 121 ? 19.227 16.701 20.411 1.00 12.65 114 VAL A O 1
ATOM 861 N N . ASP A 1 122 ? 20.152 15.568 18.682 1.00 12.86 115 ASP A N 1
ATOM 862 C CA . ASP A 1 122 ? 20.815 16.747 18.080 1.00 13.22 115 ASP A CA 1
ATOM 863 C C . ASP A 1 122 ? 21.739 17.452 19.098 1.00 13.26 115 ASP A C 1
ATOM 864 O O . ASP A 1 122 ? 21.910 18.681 19.080 1.00 14.21 115 ASP A O 1
ATOM 869 N N . GLY A 1 123 ? 22.347 16.668 19.990 1.00 12.29 116 GLY A N 1
ATOM 870 C CA . GLY A 1 123 ? 23.289 17.232 20.948 1.00 12.48 116 GLY A CA 1
ATOM 871 C C . GLY A 1 123 ? 22.660 17.739 22.233 1.00 12.16 116 GLY A C 1
ATOM 872 O O . GLY A 1 123 ? 23.382 18.140 23.145 1.00 12.78 116 GLY A O 1
ATOM 873 N N . PHE A 1 124 ? 21.330 17.745 22.313 1.00 11.39 117 PHE A N 1
ATOM 874 C CA . PHE A 1 124 ? 20.671 18.148 23.545 1.00 11.40 117 PHE A CA 1
ATOM 875 C C . PHE A 1 124 ? 20.511 16.930 24.432 1.00 11.31 117 PHE A C 1
ATOM 876 O O . PHE A 1 124 ? 19.923 15.916 24.014 1.00 11.31 117 PHE A O 1
ATOM 884 N N . ILE A 1 125 ? 21.064 17.034 25.644 1.00 10.67 118 ILE A N 1
ATOM 885 C CA . ILE A 1 125 ? 21.312 15.860 26.507 1.00 10.44 118 ILE A CA 1
ATOM 886 C C . ILE A 1 125 ? 20.263 15.715 27.610 1.00 10.52 118 ILE A C 1
ATOM 887 O O . ILE A 1 125 ? 19.909 16.691 28.281 1.00 10.97 118 ILE A O 1
ATOM 892 N N . ALA A 1 126 ? 19.806 14.474 27.795 1.00 10.25 119 ALA A N 1
ATOM 893 C CA . ALA A 1 126 ? 18.933 14.115 28.890 1.00 10.22 119 ALA A CA 1
ATOM 894 C C . ALA A 1 126 ? 19.588 12.973 29.659 1.00 9.66 119 ALA A C 1
ATOM 895 O O . ALA A 1 126 ? 19.673 11.823 29.161 1.00 9.01 119 ALA A O 1
ATOM 897 N N . ASN A 1 127 ? 20.069 13.300 30.866 1.00 9.48 120 ASN A N 1
ATOM 898 C CA . ASN A 1 127 ? 20.741 12.335 31.726 1.00 9.69 120 ASN A CA 1
ATOM 899 C C . ASN A 1 127 ? 19.814 11.922 32.871 1.00 9.63 120 ASN A C 1
ATOM 900 O O . ASN A 1 127 ? 19.046 12.736 33.364 1.00 10.59 120 ASN A O 1
ATOM 905 N N . VAL A 1 128 ? 19.907 10.661 33.296 1.00 9.05 121 VAL A N 1
ATOM 906 C CA . VAL A 1 128 ? 19.082 10.173 34.411 1.00 9.52 121 VAL A CA 1
ATOM 907 C C . VAL A 1 128 ? 19.851 9.091 35.165 1.00 9.66 121 VAL A C 1
ATOM 908 O O . VAL A 1 128 ? 20.660 8.363 34.589 1.00 9.89 121 VAL A O 1
ATOM 912 N N . ALA A 1 129 ? 19.598 9.002 36.468 1.00 8.92 122 ALA A N 1
ATOM 913 C CA . ALA A 1 129 ? 20.094 7.851 37.231 1.00 9.02 122 ALA A CA 1
ATOM 914 C C . ALA A 1 129 ? 19.122 7.557 38.365 1.00 9.56 122 ALA A C 1
ATOM 915 O O . ALA A 1 129 ? 18.447 8.456 38.860 1.00 9.86 122 ALA A O 1
ATOM 917 N N . HIS A 1 130 ? 19.069 6.286 38.764 1.00 9.21 123 HIS A N 1
ATOM 918 C CA . HIS A 1 130 ? 18.066 5.844 39.723 1.00 9.27 123 HIS A CA 1
ATOM 919 C C . HIS A 1 130 ? 18.666 4.707 40.533 1.00 9.57 123 HIS A C 1
ATOM 920 O O . HIS A 1 130 ? 19.519 3.963 40.025 1.00 10.03 123 HIS A O 1
ATOM 927 N N . THR A 1 131 ? 18.224 4.602 41.784 1.00 9.02 124 THR A N 1
ATOM 928 C CA . THR A 1 131 ? 18.646 3.508 42.677 1.00 9.72 124 THR A CA 1
ATOM 929 C C . THR A 1 131 ? 17.468 2.694 43.150 1.00 10.24 124 THR A C 1
ATOM 930 O O . THR A 1 131 ? 16.408 3.225 43.387 1.00 11.15 124 THR A O 1
ATOM 934 N N . PHE A 1 132 ? 17.664 1.379 43.237 1.00 10.11 125 PHE A N 1
ATOM 935 C CA . PHE A 1 132 ? 16.641 0.468 43.767 1.00 10.92 125 PHE A CA 1
ATOM 936 C C . PHE A 1 132 ? 17.359 -0.734 44.343 1.00 10.99 125 PHE A C 1
ATOM 937 O O . PHE A 1 132 ? 18.586 -0.829 44.254 1.00 10.56 125 PHE A O 1
ATOM 945 N N . VAL A 1 133 ? 16.584 -1.629 44.967 1.00 10.79 126 VAL A N 1
ATOM 946 C CA . VAL A 1 133 ? 17.112 -2.859 45.569 1.00 10.86 126 VAL A CA 1
ATOM 947 C C . VAL A 1 133 ? 16.545 -4.060 44.798 1.00 10.71 126 VAL A C 1
ATOM 948 O O . VAL A 1 133 ? 15.380 -4.039 44.401 1.00 10.86 126 VAL A O 1
ATOM 952 N N . VAL A 1 134 ? 17.377 -5.080 44.552 1.00 9.78 127 VAL A N 1
ATOM 953 C CA . VAL A 1 134 ? 17.001 -6.208 43.667 1.00 10.12 127 VAL A CA 1
ATOM 954 C C . VAL A 1 134 ? 16.003 -7.142 44.379 1.00 10.93 127 VAL A C 1
ATOM 955 O O . VAL A 1 134 ? 16.265 -7.597 45.513 1.00 11.90 127 VAL A O 1
ATOM 959 N N . ASP A 1 135 ? 14.859 -7.377 43.728 1.00 11.73 128 ASP A N 1
ATOM 960 C CA . ASP A 1 135 ? 13.889 -8.397 44.169 1.00 13.24 128 ASP A CA 1
ATOM 961 C C . ASP A 1 135 ? 13.374 -8.221 45.599 1.00 13.97 128 ASP A C 1
ATOM 962 O O . ASP A 1 135 ? 13.325 -9.197 46.391 1.00 15.61 128 ASP A O 1
ATOM 967 N N . VAL A 1 136 ? 12.988 -6.996 45.938 1.00 13.65 129 VAL A N 1
ATOM 968 C CA . VAL A 1 136 ? 12.322 -6.750 47.218 1.00 13.77 129 VAL A CA 1
ATOM 969 C C . VAL A 1 136 ? 10.976 -7.485 47.167 1.00 14.25 129 VAL A C 1
ATOM 970 O O . VAL A 1 136 ? 10.218 -7.308 46.214 1.00 14.94 129 VAL A O 1
ATOM 974 N N . ALA A 1 137 ? 10.695 -8.323 48.162 1.00 14.18 130 ALA A N 1
ATOM 975 C CA . ALA A 1 137 ? 9.451 -9.109 48.133 1.00 15.20 130 ALA A CA 1
ATOM 976 C C . ALA A 1 137 ? 8.204 -8.258 48.382 1.00 16.42 130 ALA A C 1
ATOM 977 O O . ALA A 1 137 ? 8.249 -7.286 49.149 1.00 16.76 130 ALA A O 1
ATOM 979 N N . GLN A 1 138 ? 7.088 -8.626 47.745 1.00 17.59 131 GLN A N 1
ATOM 980 C CA B GLN A 1 138 ? 5.797 -7.950 47.991 0.50 18.39 131 GLN A CA 1
ATOM 981 C C . GLN A 1 138 ? 5.477 -7.886 49.486 1.00 19.38 131 GLN A C 1
ATOM 982 O O . GLN A 1 138 ? 5.697 -8.854 50.215 1.00 19.77 131 GLN A O 1
ATOM 988 N N . GLY A 1 139 ? 4.987 -6.737 49.943 1.00 20.94 132 GLY A N 1
ATOM 989 C CA . GLY A 1 139 ? 4.630 -6.566 51.354 1.00 22.00 132 GLY A CA 1
ATOM 990 C C . GLY A 1 139 ? 5.796 -6.449 52.328 1.00 21.70 132 GLY A C 1
ATOM 991 O O . GLY A 1 139 ? 5.616 -6.551 53.557 1.00 23.54 132 GLY A O 1
ATOM 992 N N . THR A 1 140 ? 7.001 -6.254 51.806 1.00 20.57 133 THR A N 1
ATOM 993 C CA . THR A 1 140 ? 8.140 -5.993 52.676 1.00 19.49 133 THR A CA 1
ATOM 994 C C . THR A 1 140 ? 8.730 -4.618 52.362 1.00 18.92 133 THR A C 1
ATOM 995 O O . THR A 1 140 ? 8.424 -4.028 51.316 1.00 19.72 133 THR A O 1
ATOM 999 N N . GLN A 1 141 ? 9.536 -4.120 53.292 1.00 18.26 134 GLN A N 1
ATOM 1000 C CA . GLN A 1 141 ? 10.254 -2.868 53.101 1.00 18.08 134 GLN A CA 1
ATOM 1001 C C . GLN A 1 141 ? 11.750 -3.092 53.178 1.00 17.25 134 GLN A C 1
ATOM 1002 O O . GLN A 1 141 ? 12.238 -4.057 53.773 1.00 17.03 134 GLN A O 1
ATOM 1008 N N . VAL A 1 142 ? 12.476 -2.174 52.554 1.00 15.76 135 VAL A N 1
ATOM 1009 C CA . VAL A 1 142 ? 13.910 -2.090 52.730 1.00 15.42 135 VAL A CA 1
ATOM 1010 C C . VAL A 1 142 ? 14.164 -1.289 54.001 1.00 15.73 135 VAL A C 1
ATOM 1011 O O . VAL A 1 142 ? 13.539 -0.249 54.212 1.00 16.20 135 VAL A O 1
ATOM 1015 N N . THR A 1 143 ? 15.096 -1.787 54.815 1.00 15.75 136 THR A N 1
ATOM 1016 C CA . THR A 1 143 ? 15.418 -1.203 56.119 1.00 15.77 136 THR A CA 1
ATOM 1017 C C . THR A 1 143 ? 16.935 -1.070 56.247 1.00 14.97 136 THR A C 1
ATOM 1018 O O . THR A 1 143 ? 17.694 -1.404 55.317 1.00 15.56 136 THR A O 1
ATOM 1022 N N . GLY A 1 144 ? 17.386 -0.568 57.385 1.00 13.76 137 GLY A N 1
ATOM 1023 C CA . GLY A 1 144 ? 18.814 -0.499 57.665 1.00 13.56 137 GLY A CA 1
ATOM 1024 C C . GLY A 1 144 ? 19.553 0.553 56.848 1.00 13.44 137 GLY A C 1
ATOM 1025 O O . GLY A 1 144 ? 18.948 1.518 56.354 1.00 13.82 137 GLY A O 1
ATOM 1026 N N . ARG A 1 145 ? 20.870 0.375 56.736 1.00 13.25 138 ARG A N 1
ATOM 1027 C CA . ARG A 1 145 ? 21.708 1.357 56.051 1.00 13.14 138 ARG A CA 1
ATOM 1028 C C . ARG A 1 145 ? 21.299 1.554 54.582 1.00 12.93 138 ARG A C 1
ATOM 1029 O O . ARG A 1 145 ? 21.439 2.667 54.056 1.00 13.03 138 ARG A O 1
ATOM 1037 N N . LYS A 1 146 ? 20.809 0.499 53.924 1.00 13.79 139 LYS A N 1
ATOM 1038 C CA . LYS A 1 146 ? 20.294 0.640 52.541 1.00 13.41 139 LYS A CA 1
ATOM 1039 C C . LYS A 1 146 ? 19.152 1.627 52.469 1.00 13.53 139 LYS A C 1
ATOM 1040 O O . LYS A 1 146 ? 19.130 2.493 51.594 1.00 13.71 139 LYS A O 1
ATOM 1046 N N . ALA A 1 147 ? 18.201 1.502 53.403 1.00 13.28 140 ALA A N 1
ATOM 1047 C CA . ALA A 1 147 ? 17.079 2.436 53.465 1.00 12.02 140 ALA A CA 1
ATOM 1048 C C . ALA A 1 147 ? 17.590 3.845 53.808 1.00 12.10 140 ALA A C 1
ATOM 1049 O O . ALA A 1 147 ? 17.135 4.843 53.245 1.00 12.23 140 ALA A O 1
ATOM 1051 N N . ASP A 1 148 ? 18.496 3.930 54.783 1.00 12.10 141 ASP A N 1
ATOM 1052 C CA . ASP A 1 148 ? 19.036 5.239 55.215 1.00 11.87 141 ASP A CA 1
ATOM 1053 C C . ASP A 1 148 ? 19.605 6.006 54.015 1.00 11.31 141 ASP A C 1
ATOM 1054 O O . ASP A 1 148 ? 19.268 7.183 53.771 1.00 12.72 141 ASP A O 1
ATOM 1059 N N . VAL A 1 149 ? 20.448 5.326 53.245 1.00 10.96 142 VAL A N 1
ATOM 1060 C CA A VAL A 1 149 ? 21.185 6.015 52.176 0.50 8.35 142 VAL A CA 1
ATOM 1061 C C . VAL A 1 149 ? 20.285 6.327 50.971 1.00 10.97 142 VAL A C 1
ATOM 1062 O O . VAL A 1 149 ? 20.402 7.392 50.333 1.00 11.80 142 VAL A O 1
ATOM 1066 N N . ILE A 1 150 ? 19.338 5.430 50.694 1.00 10.86 143 ILE A N 1
ATOM 1067 C CA . ILE A 1 150 ? 18.395 5.671 49.585 1.00 11.38 143 ILE A CA 1
ATOM 1068 C C . ILE A 1 150 ? 17.442 6.838 49.902 1.00 11.74 143 ILE A C 1
ATOM 1069 O O . ILE A 1 150 ? 17.237 7.733 49.075 1.00 12.42 143 ILE A O 1
ATOM 1074 N N . LYS A 1 151 ? 16.876 6.838 51.109 1.00 11.85 144 LYS A N 1
ATOM 1075 C CA . LYS A 1 151 ? 16.024 7.969 51.523 1.00 12.54 144 LYS A CA 1
ATOM 1076 C C . LYS A 1 151 ? 16.837 9.249 51.530 1.00 12.42 144 LYS A C 1
ATOM 1077 O O . LYS A 1 151 ? 16.359 10.290 51.057 1.00 13.49 144 LYS A O 1
ATOM 1083 N N . ALA A 1 152 ? 18.060 9.201 52.062 1.00 12.53 145 ALA A N 1
ATOM 1084 C CA . ALA A 1 152 ? 18.888 10.434 52.089 1.00 12.38 145 ALA A CA 1
ATOM 1085 C C . ALA A 1 152 ? 19.126 10.956 50.663 1.00 12.33 145 ALA A C 1
ATOM 1086 O O . ALA A 1 152 ? 18.947 12.162 50.378 1.00 12.89 145 ALA A O 1
ATOM 1088 N N . ALA A 1 153 ? 19.510 10.060 49.761 1.00 12.06 146 ALA A N 1
ATOM 1089 C CA . ALA A 1 153 ? 19.798 10.494 48.399 1.00 12.00 146 ALA A CA 1
ATOM 1090 C C . ALA A 1 153 ? 18.536 11.036 47.746 1.00 12.28 146 ALA A C 1
ATOM 1091 O O . ALA A 1 153 ? 18.607 12.049 47.029 1.00 13.08 146 ALA A O 1
ATOM 1093 N N . HIS A 1 154 ? 17.385 10.398 47.948 1.00 12.53 147 HIS A N 1
ATOM 1094 C CA A HIS A 1 154 ? 16.197 10.909 47.276 0.50 12.95 147 HIS A CA 1
ATOM 1095 C CA B HIS A 1 154 ? 16.171 10.888 47.294 0.50 13.10 147 HIS A CA 1
ATOM 1096 C C . HIS A 1 154 ? 15.733 12.234 47.839 1.00 13.11 147 HIS A C 1
ATOM 1097 O O . HIS A 1 154 ? 15.298 13.116 47.070 1.00 13.33 147 HIS A O 1
ATOM 1110 N N . LEU A 1 155 ? 15.843 12.389 49.155 1.00 12.50 148 LEU A N 1
ATOM 1111 C CA . LEU A 1 155 ? 15.501 13.702 49.734 1.00 13.58 148 LEU A CA 1
ATOM 1112 C C . LEU A 1 155 ? 16.477 14.781 49.257 1.00 13.22 148 LEU A C 1
ATOM 1113 O O . LEU A 1 155 ? 16.077 15.950 49.065 1.00 14.91 148 LEU A O 1
ATOM 1118 N N . CYS A 1 156 ? 17.749 14.427 49.045 1.00 13.50 149 CYS A N 1
ATOM 1119 C CA . CYS A 1 156 ? 18.696 15.391 48.436 1.00 13.91 149 CYS A CA 1
ATOM 1120 C C . CYS A 1 156 ? 18.247 15.791 47.023 1.00 13.68 149 CYS A C 1
ATOM 1121 O O . CYS A 1 156 ? 18.264 16.976 46.667 1.00 13.30 149 CYS A O 1
ATOM 1124 N N . ALA A 1 157 ? 17.786 14.820 46.239 1.00 13.16 150 ALA A N 1
ATOM 1125 C CA . ALA A 1 157 ? 17.235 15.101 44.897 1.00 13.84 150 ALA A CA 1
ATOM 1126 C C . ALA A 1 157 ? 16.016 16.040 44.962 1.00 14.88 150 ALA A C 1
ATOM 1127 O O . ALA A 1 157 ? 15.935 17.016 44.193 1.00 15.56 150 ALA A O 1
ATOM 1129 N N . GLU A 1 158 ? 15.084 15.748 45.882 1.00 15.78 151 GLU A N 1
ATOM 1130 C CA . GLU A 1 158 ? 13.898 16.585 46.104 1.00 17.72 151 GLU A CA 1
ATOM 1131 C C . GLU A 1 158 ? 14.279 18.015 46.503 1.00 17.21 151 GLU A C 1
ATOM 1132 O O . GLU A 1 158 ? 13.709 18.988 45.989 1.00 18.02 151 GLU A O 1
ATOM 1138 N N . ALA A 1 159 ? 15.248 18.142 47.404 1.00 15.93 152 ALA A N 1
ATOM 1139 C CA . ALA A 1 159 ? 15.739 19.466 47.833 1.00 16.10 152 ALA A CA 1
ATOM 1140 C C . ALA A 1 159 ? 16.304 20.232 46.623 1.00 16.28 152 ALA A C 1
ATOM 1141 O O . ALA A 1 159 ? 15.985 21.417 46.411 1.00 17.04 152 ALA A O 1
ATOM 1143 N N . ALA A 1 160 ? 17.148 19.559 45.842 1.00 16.07 153 ALA A N 1
ATOM 1144 C CA . ALA A 1 160 ? 17.746 20.170 44.646 1.00 16.16 153 ALA A CA 1
ATOM 1145 C C . ALA A 1 160 ? 16.689 20.590 43.605 1.00 16.24 153 ALA A C 1
ATOM 1146 O O . ALA A 1 160 ? 16.811 21.667 42.981 1.00 16.89 153 ALA A O 1
ATOM 1148 N N . LEU A 1 161 ? 15.649 19.772 43.412 1.00 15.88 154 LEU A N 1
ATOM 1149 C CA . LEU A 1 161 ? 14.564 20.150 42.488 1.00 16.90 154 LEU A CA 1
ATOM 1150 C C . LEU A 1 161 ? 13.951 21.504 42.886 1.00 17.71 154 LEU A C 1
ATOM 1151 O O . LEU A 1 161 ? 13.585 22.319 42.025 1.00 17.76 154 LEU A O 1
ATOM 1156 N N . ARG A 1 162 ? 13.850 21.733 44.197 1.00 18.03 155 ARG A N 1
ATOM 1157 C CA . ARG A 1 162 ? 13.262 22.976 44.723 1.00 18.83 155 ARG A CA 1
ATOM 1158 C C . ARG A 1 162 ? 14.239 24.143 44.751 1.00 19.10 155 ARG A C 1
ATOM 1159 O O . ARG A 1 162 ? 13.813 25.318 44.688 1.00 20.86 155 ARG A O 1
ATOM 1167 N N . LEU A 1 163 ? 15.530 23.847 44.859 1.00 18.28 156 LEU A N 1
ATOM 1168 C CA . LEU A 1 163 ? 16.548 24.883 45.045 1.00 18.07 156 LEU A CA 1
ATOM 1169 C C . LEU A 1 163 ? 17.285 25.301 43.771 1.00 18.04 156 LEU A C 1
ATOM 1170 O O . LEU A 1 163 ? 17.822 26.402 43.702 1.00 18.26 156 LEU A O 1
ATOM 1175 N N . VAL A 1 164 ? 17.361 24.402 42.786 1.00 17.61 157 VAL A N 1
ATOM 1176 C CA . VAL A 1 164 ? 17.997 24.716 41.513 1.00 17.49 157 VAL A CA 1
ATOM 1177 C C . VAL A 1 164 ? 16.994 25.518 40.679 1.00 18.34 157 VAL A C 1
ATOM 1178 O O . VAL A 1 164 ? 16.240 24.980 39.866 1.00 18.43 157 VAL A O 1
ATOM 1182 N N A LYS A 1 165 ? 16.972 26.824 40.924 0.50 19.03 158 LYS A N 1
ATOM 1183 N N B LYS A 1 165 ? 16.975 26.826 40.920 0.50 19.19 158 LYS A N 1
ATOM 1184 C CA A LYS A 1 165 ? 16.074 27.721 40.209 0.50 19.70 158 LYS A CA 1
ATOM 1185 C CA B LYS A 1 165 ? 16.058 27.721 40.225 0.50 20.08 158 LYS A CA 1
ATOM 1186 C C A LYS A 1 165 ? 16.725 29.092 40.033 0.50 19.73 158 LYS A C 1
ATOM 1187 C C B LYS A 1 165 ? 16.710 29.096 40.046 0.50 19.89 158 LYS A C 1
ATOM 1188 O O A LYS A 1 165 ? 17.639 29.453 40.792 0.50 19.32 158 LYS A O 1
ATOM 1189 O O B LYS A 1 165 ? 17.614 29.462 40.813 0.50 19.51 158 LYS A O 1
ATOM 1200 N N . PRO A 1 166 ? 16.277 29.847 39.015 1.00 20.21 159 PRO A N 1
ATOM 1201 C CA . PRO A 1 166 ? 16.851 31.166 38.723 1.00 20.69 159 PRO A CA 1
ATOM 1202 C C . PRO A 1 166 ? 16.867 32.019 39.986 1.00 21.16 159 PRO A C 1
ATOM 1203 O O . PRO A 1 166 ? 15.878 32.055 40.720 1.00 21.95 159 PRO A O 1
ATOM 1207 N N . GLY A 1 167 ? 18.013 32.615 40.265 1.00 21.51 160 GLY A N 1
ATOM 1208 C CA . GLY A 1 167 ? 18.153 33.522 41.410 1.00 21.84 160 GLY A CA 1
ATOM 1209 C C . GLY A 1 167 ? 18.825 32.895 42.610 1.00 22.43 160 GLY A C 1
ATOM 1210 O O . GLY A 1 167 ? 19.340 33.609 43.481 1.00 23.19 160 GLY A O 1
ATOM 1211 N N . ASN A 1 168 ? 18.834 31.557 42.670 1.00 21.41 161 ASN A N 1
ATOM 1212 C CA . ASN A 1 168 ? 19.508 30.857 43.769 1.00 21.13 161 ASN A CA 1
ATOM 1213 C C . ASN A 1 168 ? 20.988 30.607 43.468 1.00 20.62 161 ASN A C 1
ATOM 1214 O O . ASN A 1 168 ? 21.424 30.691 42.313 1.00 20.59 161 ASN A O 1
ATOM 1219 N N . GLN A 1 169 ? 21.764 30.291 44.496 1.00 20.33 162 GLN A N 1
ATOM 1220 C CA . GLN A 1 169 ? 23.188 30.049 44.320 1.00 19.93 162 GLN A CA 1
ATOM 1221 C C . GLN A 1 169 ? 23.461 28.556 44.418 1.00 19.58 162 GLN A C 1
ATOM 1222 O O . GLN A 1 169 ? 22.763 27.847 45.162 1.00 19.76 162 GLN A O 1
ATOM 1228 N N . ASN A 1 170 ? 24.479 28.094 43.694 1.00 18.50 163 ASN A N 1
ATOM 1229 C CA . ASN A 1 170 ? 24.849 26.658 43.762 1.00 18.23 163 ASN A CA 1
ATOM 1230 C C . ASN A 1 170 ? 25.178 26.234 45.200 1.00 18.12 163 ASN A C 1
ATOM 1231 O O . ASN A 1 170 ? 24.830 25.125 45.636 1.00 17.47 163 ASN A O 1
ATOM 1236 N N . THR A 1 171 ? 25.823 27.140 45.940 1.00 17.97 164 THR A N 1
ATOM 1237 C CA . THR A 1 171 ? 26.205 26.888 47.335 1.00 18.45 164 THR A CA 1
ATOM 1238 C C . THR A 1 171 ? 25.046 26.487 48.237 1.00 18.09 164 THR A C 1
ATOM 1239 O O . THR A 1 171 ? 25.231 25.684 49.160 1.00 18.60 164 THR A O 1
ATOM 1243 N N . GLN A 1 172 ? 23.859 27.022 47.973 1.00 17.88 165 GLN A N 1
ATOM 1244 C CA . GLN A 1 172 ? 22.657 26.710 48.738 1.00 18.70 165 GLN A CA 1
ATOM 1245 C C . GLN A 1 172 ? 22.339 25.220 48.623 1.00 17.92 165 GLN A C 1
ATOM 1246 O O . GLN A 1 172 ? 21.911 24.580 49.594 1.00 18.93 165 GLN A O 1
ATOM 1252 N N . VAL A 1 173 ? 22.515 24.700 47.415 1.00 17.21 166 VAL A N 1
ATOM 1253 C CA . VAL A 1 173 ? 22.270 23.278 47.146 1.00 15.94 166 VAL A CA 1
ATOM 1254 C C . VAL A 1 173 ? 23.276 22.408 47.913 1.00 16.28 166 VAL A C 1
ATOM 1255 O O . VAL A 1 173 ? 22.887 21.493 48.642 1.00 16.82 166 VAL A O 1
ATOM 1259 N N . THR A 1 174 ? 24.559 22.719 47.770 1.00 16.74 167 THR A N 1
ATOM 1260 C CA . THR A 1 174 ? 25.632 22.042 4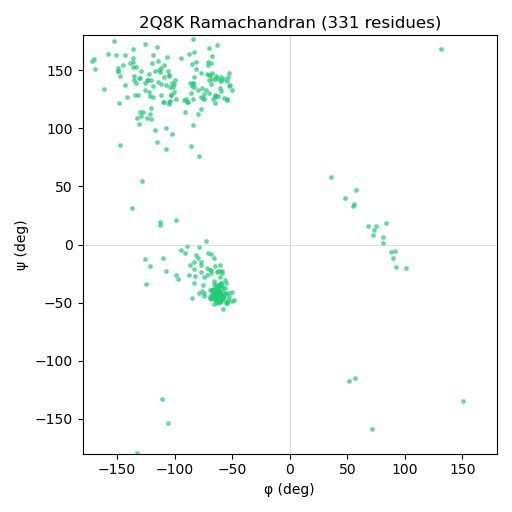8.484 1.00 16.70 167 THR A CA 1
ATOM 1261 C C . THR A 1 174 ? 25.346 21.974 49.996 1.00 17.36 167 THR A C 1
ATOM 1262 O O . THR A 1 174 ? 25.450 20.908 50.611 1.00 17.44 167 THR A O 1
ATOM 1266 N N . GLU A 1 175 ? 24.966 23.112 50.578 1.00 17.47 168 GLU A N 1
ATOM 1267 C CA . GLU A 1 175 ? 24.671 23.162 52.019 1.00 18.39 168 GLU A CA 1
ATOM 1268 C C . GLU A 1 175 ? 23.473 22.302 52.418 1.00 18.04 168 GLU A C 1
ATOM 1269 O O . GLU A 1 175 ? 23.539 21.540 53.405 1.00 18.12 168 GLU A O 1
ATOM 1275 N N . ALA A 1 176 ? 22.402 22.372 51.630 1.00 17.79 169 ALA A N 1
ATOM 1276 C CA . ALA A 1 176 ? 21.197 21.595 51.903 1.00 16.85 169 ALA A CA 1
ATOM 1277 C C . ALA A 1 176 ? 21.504 20.109 51.841 1.00 16.44 169 ALA A C 1
ATOM 1278 O O . ALA A 1 176 ? 21.025 19.331 52.671 1.00 16.21 169 ALA A O 1
ATOM 1280 N N . TRP A 1 177 ? 22.311 19.713 50.857 1.00 15.60 170 TRP A N 1
ATOM 1281 C CA . TRP A 1 177 ? 22.600 18.290 50.688 1.00 15.30 170 TRP A CA 1
ATOM 1282 C C . TRP A 1 177 ? 23.323 17.739 51.910 1.00 15.61 170 TRP A C 1
ATOM 1283 O O . TRP A 1 177 ? 23.034 16.613 52.368 1.00 16.07 170 TRP A O 1
ATOM 1294 N N . ASN A 1 178 ? 24.287 18.504 52.432 1.00 16.48 171 ASN A N 1
ATOM 1295 C CA . ASN A 1 178 ? 24.989 18.031 53.633 1.00 16.83 171 ASN A CA 1
ATOM 1296 C C . ASN A 1 178 ? 24.037 17.852 54.813 1.00 17.47 171 ASN A C 1
ATOM 1297 O O . ASN A 1 178 ? 24.115 16.844 55.533 1.00 17.05 171 ASN A O 1
ATOM 1302 N N . LYS A 1 179 ? 23.120 18.798 54.980 1.00 18.13 172 LYS A N 1
ATOM 1303 C CA . LYS A 1 179 ? 22.142 18.763 56.074 1.00 18.92 172 LYS A CA 1
ATOM 1304 C C . LYS A 1 179 ? 21.185 17.583 55.952 1.00 18.53 172 LYS A C 1
ATOM 1305 O O . LYS A 1 179 ? 20.964 16.861 56.931 1.00 18.91 172 LYS A O 1
ATOM 1311 N N . VAL A 1 180 ? 20.670 17.353 54.741 1.00 17.21 173 VAL A N 1
ATOM 1312 C CA . VAL A 1 180 ? 19.790 16.214 54.502 1.00 16.18 173 VAL A CA 1
ATOM 1313 C C . VAL A 1 180 ? 20.533 14.908 54.740 1.00 15.67 173 VAL A C 1
ATOM 1314 O O . VAL A 1 180 ? 20.034 14.042 55.479 1.00 15.60 173 VAL A O 1
ATOM 1318 N N . ALA A 1 181 ? 21.713 14.751 54.131 1.00 14.73 174 ALA A N 1
ATOM 1319 C CA . ALA A 1 181 ? 22.417 13.457 54.221 1.00 14.73 174 ALA A CA 1
ATOM 1320 C C . ALA A 1 181 ? 22.794 13.116 55.677 1.00 14.94 174 ALA A C 1
ATOM 1321 O O . ALA A 1 181 ? 22.619 11.984 56.129 1.00 13.73 174 ALA A O 1
ATOM 1323 N N . HIS A 1 182 ? 23.309 14.106 56.402 1.00 15.30 175 HIS A N 1
ATOM 1324 C CA . HIS A 1 182 ? 23.699 13.884 57.799 1.00 15.88 175 HIS A CA 1
ATOM 1325 C C . HIS A 1 182 ? 22.510 13.450 58.669 1.00 16.18 175 HIS A C 1
ATOM 1326 O O . HIS A 1 182 ? 22.703 12.771 59.695 1.00 17.17 175 HIS A O 1
ATOM 1333 N N . SER A 1 183 ? 21.297 13.862 58.283 1.00 15.79 176 SER A N 1
ATOM 1334 C CA . SER A 1 183 ? 20.067 13.507 59.006 1.00 15.87 176 SER A CA 1
ATOM 1335 C C . SER A 1 183 ? 19.872 11.995 59.083 1.00 15.70 176 SER A C 1
ATOM 1336 O O . SER A 1 183 ? 19.152 11.509 59.957 1.00 17.29 176 SER A O 1
ATOM 1339 N N . PHE A 1 184 ? 20.496 11.279 58.142 1.00 14.52 177 PHE A N 1
ATOM 1340 C CA . PHE A 1 184 ? 20.415 9.825 58.041 1.00 14.14 177 PHE A CA 1
ATOM 1341 C C . PHE A 1 184 ? 21.764 9.175 58.353 1.00 13.61 177 PHE A C 1
ATOM 1342 O O . PHE A 1 184 ? 21.970 7.988 58.063 1.00 13.70 177 PHE A O 1
ATOM 1350 N N . ASN A 1 185 ? 22.658 9.948 58.976 1.00 13.97 178 ASN A N 1
ATOM 1351 C CA . ASN A 1 185 ? 24.021 9.516 59.238 1.00 14.06 178 ASN A CA 1
ATOM 1352 C C . ASN A 1 185 ? 24.757 9.090 57.957 1.00 13.92 178 ASN A C 1
ATOM 1353 O O . ASN A 1 185 ? 25.568 8.175 57.967 1.00 13.53 178 ASN A O 1
ATOM 1358 N N . CYS A 1 186 ? 24.441 9.786 56.863 1.00 13.44 179 CYS A N 1
ATOM 1359 C CA . CYS A 1 186 ? 25.058 9.548 55.556 1.00 13.93 179 CYS A CA 1
ATOM 1360 C C . CYS A 1 186 ? 25.862 10.780 55.128 1.00 14.64 179 CYS A C 1
ATOM 1361 O O . CYS A 1 186 ? 25.758 11.846 55.747 1.00 15.13 179 CYS A O 1
ATOM 1364 N N . THR A 1 187 ? 26.647 10.623 54.065 1.00 14.75 180 THR A N 1
ATOM 1365 C CA . THR A 1 187 ? 27.588 11.656 53.649 1.00 14.60 180 THR A CA 1
ATOM 1366 C C . THR A 1 187 ? 27.592 11.696 52.124 1.00 15.19 180 THR A C 1
ATOM 1367 O O . THR A 1 187 ? 27.796 10.653 51.493 1.00 15.54 180 THR A O 1
ATOM 1371 N N . PRO A 1 188 ? 27.373 12.888 51.533 1.00 15.79 181 PRO A N 1
ATOM 1372 C CA . PRO A 1 188 ? 27.477 12.967 50.067 1.00 16.50 181 PRO A CA 1
ATOM 1373 C C . PRO A 1 188 ? 28.919 12.753 49.675 1.00 16.97 181 PRO A C 1
ATOM 1374 O O . PRO A 1 188 ? 29.826 13.234 50.375 1.00 18.18 181 PRO A O 1
ATOM 1378 N N . ILE A 1 189 ? 29.143 12.046 48.568 1.00 16.85 182 ILE A N 1
ATOM 1379 C CA . ILE A 1 189 ? 30.509 11.746 48.128 1.00 17.36 182 ILE A CA 1
ATOM 1380 C C . ILE A 1 189 ? 31.243 13.053 47.821 1.00 17.59 182 ILE A C 1
ATOM 1381 O O . ILE A 1 189 ? 30.743 13.897 47.082 1.00 16.32 182 ILE A O 1
ATOM 1386 N N . GLU A 1 190 ? 32.423 13.202 48.426 1.00 17.98 183 GLU A N 1
ATOM 1387 C CA . GLU A 1 190 ? 33.207 14.444 48.326 1.00 19.25 183 GLU A CA 1
ATOM 1388 C C . GLU A 1 190 ? 33.536 14.828 46.892 1.00 18.50 183 GLU A C 1
ATOM 1389 O O . GLU A 1 190 ? 34.116 14.037 46.138 1.00 18.07 183 GLU A O 1
ATOM 1395 N N . GLY A 1 191 ? 33.177 16.057 46.532 1.00 17.75 184 GLY A N 1
ATOM 1396 C CA . GLY A 1 191 ? 33.727 16.686 45.340 1.00 17.94 184 GLY A CA 1
ATOM 1397 C C . GLY A 1 191 ? 33.029 16.396 44.031 1.00 17.96 184 GLY A C 1
ATOM 1398 O O . GLY A 1 191 ? 33.406 16.940 42.992 1.00 18.72 184 GLY A O 1
ATOM 1399 N N A MET A 1 192 ? 31.999 15.563 44.061 0.50 17.79 185 MET A N 1
ATOM 1400 N N B MET A 1 192 ? 32.013 15.537 44.073 0.50 17.62 185 MET A N 1
ATOM 1401 C CA A MET A 1 192 ? 31.317 15.230 42.814 0.50 17.95 185 MET A CA 1
ATOM 1402 C CA B MET A 1 192 ? 31.244 15.211 42.870 0.50 17.53 185 MET A CA 1
ATOM 1403 C C A MET A 1 192 ? 30.448 16.375 42.305 0.50 17.32 185 MET A C 1
ATOM 1404 C C B MET A 1 192 ? 30.554 16.454 42.310 0.50 17.04 185 MET A C 1
ATOM 1405 O O A MET A 1 192 ? 29.812 17.096 43.078 0.50 17.55 185 MET A O 1
ATOM 1406 O O B MET A 1 192 ? 30.151 17.342 43.067 0.50 17.04 185 MET A O 1
ATOM 1415 N N . LEU A 1 193 ? 30.422 16.513 40.984 1.00 16.87 186 LEU A N 1
ATOM 1416 C CA . LEU A 1 193 ? 29.851 17.696 40.324 1.00 16.10 186 LEU A CA 1
ATOM 1417 C C . LEU A 1 193 ? 28.566 17.417 39.551 1.00 15.71 186 LEU A C 1
ATOM 1418 O O . LEU A 1 193 ? 28.398 16.351 38.954 1.00 16.06 186 LEU A O 1
ATOM 1423 N N . SER A 1 194 ? 27.675 18.396 39.574 1.00 14.37 187 SER A N 1
ATOM 1424 C CA . SER A 1 194 ? 26.494 18.446 38.713 1.00 13.21 187 SER A CA 1
ATOM 1425 C C . SER A 1 194 ? 26.750 19.579 37.717 1.00 13.12 187 SER A C 1
ATOM 1426 O O . SER A 1 194 ? 26.963 20.715 38.122 1.00 14.33 187 SER A O 1
ATOM 1429 N N . HIS A 1 195 ? 26.706 19.267 36.430 1.00 13.32 188 HIS A N 1
ATOM 1430 C CA . HIS A 1 195 ? 27.062 20.225 35.370 1.00 14.11 188 HIS A CA 1
ATOM 1431 C C . HIS A 1 195 ? 25.863 20.877 34.704 1.00 13.83 188 HIS A C 1
ATOM 1432 O O . HIS A 1 195 ? 24.837 20.245 34.476 1.00 13.60 188 HIS A O 1
ATOM 1439 N N . GLN A 1 196 ? 26.005 22.165 34.392 1.00 13.27 189 GLN A N 1
ATOM 1440 C CA . GLN A 1 196 ? 25.179 22.769 33.350 1.00 13.35 189 GLN A CA 1
ATOM 1441 C C . GLN A 1 196 ? 25.372 21.993 32.047 1.00 12.77 189 GLN A C 1
ATOM 1442 O O . GLN A 1 196 ? 26.484 21.558 31.747 1.00 13.57 189 GLN A O 1
ATOM 1448 N N . LEU A 1 197 ? 24.289 21.836 31.285 1.00 12.11 190 LEU A N 1
ATOM 1449 C CA . LEU A 1 197 ? 24.338 21.210 29.960 1.00 11.99 190 LEU A CA 1
ATOM 1450 C C . LEU A 1 197 ? 24.116 22.265 28.894 1.00 12.85 190 LEU A C 1
ATOM 1451 O O . LEU A 1 197 ? 23.305 23.189 29.083 1.00 14.17 190 LEU A O 1
ATOM 1456 N N . LYS A 1 198 ? 24.804 22.097 27.765 1.00 12.24 191 LYS A N 1
ATOM 1457 C CA . LYS A 1 198 ? 24.554 22.904 26.556 1.00 12.42 191 LYS A CA 1
ATOM 1458 C C . LYS A 1 198 ? 24.544 21.959 25.369 1.00 12.47 191 LYS A C 1
ATOM 1459 O O . LYS A 1 198 ? 24.960 20.797 25.517 1.00 11.95 191 LYS A O 1
ATOM 1465 N N . GLN A 1 199 ? 24.096 22.426 24.194 1.00 12.06 192 GLN A N 1
ATOM 1466 C CA . GLN A 1 199 ? 24.123 21.560 23.013 1.00 13.39 192 GLN A CA 1
ATOM 1467 C C . GLN A 1 199 ? 25.549 21.046 22.830 1.00 13.83 192 GLN A C 1
ATOM 1468 O O . GLN A 1 199 ? 26.507 21.841 22.796 1.00 14.77 192 GLN A O 1
ATOM 1474 N N . HIS A 1 200 ? 25.690 19.718 22.756 1.00 13.76 193 HIS A N 1
ATOM 1475 C CA . HIS A 1 200 ? 26.994 19.052 22.520 1.00 14.39 193 HIS A CA 1
ATOM 1476 C C . HIS A 1 200 ? 27.943 19.097 23.725 1.00 14.38 193 HIS A C 1
ATOM 1477 O O . HIS A 1 200 ? 29.113 18.722 23.597 1.00 15.99 193 HIS A O 1
ATOM 1484 N N . VAL A 1 201 ? 27.458 19.561 24.879 1.00 13.18 194 VAL A N 1
ATOM 1485 C CA . VAL A 1 201 ? 28.326 19.777 26.044 1.00 13.47 194 VAL A CA 1
ATOM 1486 C C . VAL A 1 201 ? 27.712 19.138 27.298 1.00 13.39 194 VAL A C 1
ATOM 1487 O O . VAL A 1 201 ? 26.744 19.661 27.868 1.00 13.04 194 VAL A O 1
ATOM 1491 N N . ILE A 1 202 ? 28.263 17.989 27.697 1.00 13.63 195 ILE A N 1
ATOM 1492 C CA . ILE A 1 202 ? 27.783 17.283 28.893 1.00 14.06 195 ILE A CA 1
ATOM 1493 C C . ILE A 1 202 ? 28.384 17.815 30.186 1.00 15.30 195 ILE A C 1
ATOM 1494 O O . ILE A 1 202 ? 27.874 17.522 31.285 1.00 14.93 195 ILE A O 1
ATOM 1499 N N . ASP A 1 203 ? 29.461 18.596 30.050 1.00 16.07 196 ASP A N 1
ATOM 1500 C CA . ASP A 1 203 ? 30.278 18.989 31.182 1.00 17.51 196 ASP A CA 1
ATOM 1501 C C . ASP A 1 203 ? 30.501 20.491 31.256 1.00 18.39 196 ASP A C 1
ATOM 1502 O O . ASP A 1 203 ? 31.651 20.936 31.319 1.00 19.72 196 ASP A O 1
ATOM 1507 N N . GLY A 1 204 ? 29.418 21.270 31.265 1.00 18.66 197 GLY A N 1
ATOM 1508 C CA . GLY A 1 204 ? 29.533 22.742 31.390 1.00 20.65 197 GLY A CA 1
ATOM 1509 C C . GLY A 1 204 ? 30.373 23.138 32.609 1.00 21.96 197 GLY A C 1
ATOM 1510 O O . GLY A 1 204 ? 30.368 22.449 33.621 1.00 22.74 197 GLY A O 1
ATOM 1511 N N . GLU A 1 205 ? 31.108 24.241 32.528 1.00 24.21 198 GLU A N 1
ATOM 1512 C CA . GLU A 1 205 ? 31.966 24.631 33.659 1.00 24.69 198 GLU A CA 1
ATOM 1513 C C . GLU A 1 205 ? 31.194 25.147 34.892 1.00 23.19 198 GLU A C 1
ATOM 1514 O O . GLU A 1 205 ? 31.716 25.116 36.004 1.00 24.09 198 GLU A O 1
ATOM 1520 N N . LYS A 1 206 ? 29.952 25.583 34.692 1.00 21.37 199 LYS A N 1
ATOM 1521 C CA . LYS A 1 206 ? 29.068 25.991 35.789 1.00 19.72 199 LYS A CA 1
ATOM 1522 C C . LYS A 1 206 ? 28.515 24.745 36.479 1.00 18.46 199 LYS A C 1
ATOM 1523 O O . LYS A 1 206 ? 27.760 23.976 35.862 1.00 17.36 199 LYS A O 1
ATOM 1529 N N . THR A 1 207 ? 28.867 24.580 37.754 1.00 16.97 200 THR A N 1
ATOM 1530 C CA . THR A 1 207 ? 28.590 23.319 38.463 1.00 16.42 200 THR A CA 1
ATOM 1531 C C . THR A 1 207 ? 28.093 23.51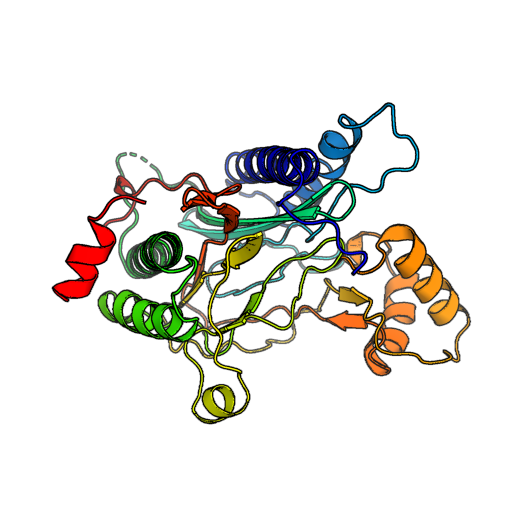6 39.888 1.00 16.63 200 THR A C 1
ATOM 1532 O O . THR A 1 207 ? 28.365 24.542 40.513 1.00 17.14 200 THR A O 1
ATOM 1536 N N . ILE A 1 208 ? 27.378 22.503 40.382 1.00 15.46 201 ILE A N 1
ATOM 1537 C CA . ILE A 1 208 ? 27.075 22.338 41.807 1.00 15.71 201 ILE A CA 1
ATOM 1538 C C . ILE A 1 208 ? 28.053 21.285 42.335 1.00 15.79 201 ILE A C 1
ATOM 1539 O O . ILE A 1 208 ? 28.215 20.230 41.731 1.00 16.44 201 ILE A O 1
ATOM 1544 N N . ILE A 1 209 ? 28.716 21.566 43.457 1.00 16.08 202 ILE A N 1
ATOM 1545 C CA . ILE A 1 209 ? 29.668 20.600 44.025 1.00 16.85 202 ILE A CA 1
ATOM 1546 C C . ILE A 1 209 ? 29.086 19.957 45.292 1.00 16.57 202 ILE A C 1
ATOM 1547 O O . ILE A 1 209 ? 28.447 20.632 46.099 1.00 16.74 202 ILE A O 1
ATOM 1552 N N . GLN A 1 210 ? 29.269 18.641 45.430 1.00 15.69 203 GLN A N 1
ATOM 1553 C CA . GLN A 1 210 ? 28.880 17.932 46.662 1.00 16.18 203 GLN A CA 1
ATOM 1554 C C . GLN A 1 210 ? 29.976 18.017 47.686 1.00 17.14 203 GLN A C 1
ATOM 1555 O O . GLN A 1 210 ? 31.133 17.801 47.359 1.00 17.05 203 GLN A O 1
ATOM 1561 N N . ASN A 1 211 ? 29.578 18.283 48.933 1.00 18.29 204 ASN A N 1
ATOM 1562 C CA . ASN A 1 211 ? 30.432 18.054 50.108 1.00 19.19 204 ASN A CA 1
ATOM 1563 C C . ASN A 1 211 ? 31.918 18.327 49.861 1.00 20.15 204 ASN A C 1
ATOM 1564 O O . ASN A 1 211 ? 32.742 17.424 49.994 1.00 20.55 204 ASN A O 1
ATOM 1569 N N . PRO A 1 212 ? 32.254 19.569 49.445 1.00 20.71 205 PRO A N 1
ATOM 1570 C CA . PRO A 1 212 ? 33.630 19.877 49.064 1.00 21.73 205 PRO A CA 1
ATOM 1571 C C . PRO A 1 212 ? 34.577 19.892 50.262 1.00 23.01 205 PRO A C 1
ATOM 1572 O O . PRO A 1 212 ? 34.197 20.351 51.342 1.00 23.74 205 PRO A O 1
ATOM 1576 N N . THR A 1 213 ? 35.785 19.377 50.058 1.00 25.14 206 THR A N 1
ATOM 1577 C CA . THR A 1 213 ? 36.881 19.565 51.008 1.00 27.45 206 THR A CA 1
ATOM 1578 C C . THR A 1 213 ? 37.193 21.070 51.068 1.00 29.14 206 THR A C 1
ATOM 1579 O O . THR A 1 213 ? 36.656 21.859 50.273 1.00 29.14 206 THR A O 1
ATOM 1583 N N . ASP A 1 214 ? 38.054 21.478 52.000 1.00 30.75 207 ASP A N 1
ATOM 1584 C CA . ASP A 1 214 ? 38.444 22.888 52.072 1.00 32.90 207 ASP A CA 1
ATOM 1585 C C . ASP A 1 214 ? 39.125 23.377 50.780 1.00 33.46 207 ASP A C 1
ATOM 1586 O O . ASP A 1 214 ? 38.846 24.483 50.310 1.00 33.67 207 ASP A O 1
ATOM 1591 N N . GLN A 1 215 ? 39.992 22.548 50.199 1.00 34.58 208 GLN A N 1
ATOM 1592 C CA . GLN A 1 215 ? 40.643 22.890 48.932 1.00 35.56 208 GLN A CA 1
ATOM 1593 C C . GLN A 1 215 ? 39.636 22.980 47.774 1.00 35.91 208 GLN A C 1
ATOM 1594 O O . GLN A 1 215 ? 39.675 23.928 46.975 1.00 36.20 208 GLN A O 1
ATOM 1600 N N . GLN A 1 216 ? 38.733 21.999 47.699 1.00 35.94 209 GLN A N 1
ATOM 1601 C CA . GLN A 1 216 ? 37.683 21.994 46.677 1.00 35.78 209 GLN A CA 1
ATOM 1602 C C . GLN A 1 216 ? 36.791 23.234 46.754 1.00 36.35 209 GLN A C 1
ATOM 1603 O O . GLN A 1 216 ? 36.355 23.750 45.719 1.00 36.43 209 GLN A O 1
ATOM 1609 N N . LYS A 1 217 ? 36.533 23.707 47.976 1.00 37.05 210 LYS A N 1
ATOM 1610 C CA . LYS A 1 217 ? 35.771 24.938 48.215 1.00 37.97 210 LYS A CA 1
ATOM 1611 C C . LYS A 1 217 ? 36.455 26.162 47.614 1.00 38.64 210 LYS A C 1
ATOM 1612 O O . LYS A 1 217 ? 35.781 27.090 47.152 1.00 39.32 210 LYS A O 1
ATOM 1618 N N . LYS A 1 218 ? 37.788 26.160 47.635 1.00 38.94 211 LYS A N 1
ATOM 1619 C CA . LYS A 1 218 ? 38.580 27.273 47.102 1.00 39.17 211 LYS A CA 1
ATOM 1620 C C . LYS A 1 218 ? 38.676 27.232 45.579 1.00 38.60 211 LYS A C 1
ATOM 1621 O O . LYS A 1 218 ? 38.580 28.273 44.923 1.00 39.07 211 LYS A O 1
ATOM 1627 N N . ASP A 1 219 ? 38.868 26.034 45.029 1.00 37.55 212 ASP A N 1
ATOM 1628 C CA . ASP A 1 219 ? 39.004 25.833 43.585 1.00 36.60 212 ASP A CA 1
ATOM 1629 C C . ASP A 1 219 ? 37.680 25.881 42.810 1.00 35.29 212 ASP A C 1
ATOM 1630 O O . ASP A 1 219 ? 37.677 26.161 41.609 1.00 35.91 212 ASP A O 1
ATOM 1635 N N . HIS A 1 220 ? 36.569 25.603 43.493 1.00 33.06 213 HIS A N 1
ATOM 1636 C CA . HIS A 1 220 ? 35.242 25.598 42.869 1.00 30.55 213 HIS A CA 1
ATOM 1637 C C . HIS A 1 220 ? 34.600 26.983 42.868 1.00 30.24 213 HIS A C 1
ATOM 1638 O O . HIS A 1 220 ? 34.674 27.717 43.857 1.00 30.32 213 HIS A O 1
ATOM 1645 N N . GLU A 1 221 ? 33.949 27.327 41.760 1.00 29.30 214 GLU A N 1
ATOM 1646 C CA . GLU A 1 221 ? 33.371 28.652 41.585 1.00 28.97 214 GLU A CA 1
ATOM 1647 C C . GLU A 1 221 ? 31.911 28.742 42.047 1.00 26.88 214 GLU A C 1
ATOM 1648 O O . GLU A 1 221 ? 31.050 27.955 41.614 1.00 26.34 214 GLU A O 1
ATOM 1654 N N A LYS A 1 222 ? 31.643 29.685 42.948 0.50 24.88 215 LYS A N 1
ATOM 1655 C CA A LYS A 1 222 ? 30.277 30.035 43.318 0.50 23.62 215 LYS A CA 1
ATOM 1656 C C A LYS A 1 222 ? 29.572 30.637 42.111 0.50 23.32 215 LYS A C 1
ATOM 1657 O O A LYS A 1 222 ? 30.176 31.384 41.335 0.50 23.09 215 LYS A O 1
ATOM 1663 N N . ALA A 1 223 ? 28.296 30.308 41.962 1.00 23.22 216 ALA A N 1
ATOM 1664 C CA . ALA A 1 223 ? 27.523 30.707 40.785 1.00 22.59 216 ALA A CA 1
ATOM 1665 C C . ALA A 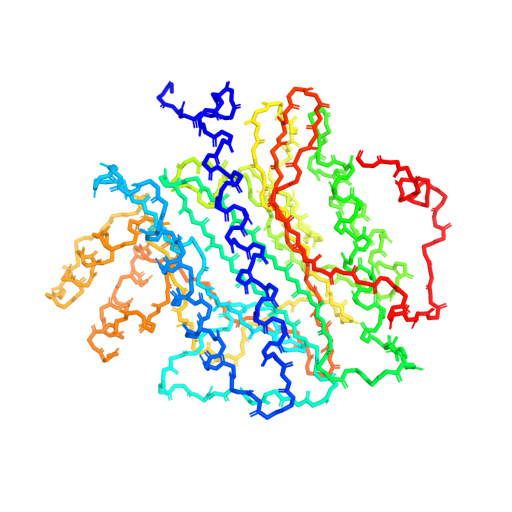1 223 ? 26.027 30.775 41.059 1.00 22.04 216 ALA A C 1
ATOM 1666 O O . ALA A 1 223 ? 25.506 30.076 41.942 1.00 21.92 216 ALA A O 1
ATOM 1668 N N A GLU A 1 224 ? 25.347 31.623 40.293 0.50 21.64 217 GLU A N 1
ATOM 1669 N N B GLU A 1 224 ? 25.347 31.627 40.298 0.50 21.45 217 GLU A N 1
ATOM 1670 C CA A GLU A 1 224 ? 23.911 31.834 40.402 0.50 21.37 217 GLU A CA 1
ATOM 1671 C CA B GLU A 1 224 ? 23.911 31.824 40.410 0.50 20.90 217 GLU A CA 1
ATOM 1672 C C A GLU A 1 224 ? 23.213 31.186 39.211 0.50 21.02 217 GLU A C 1
ATOM 1673 C C B GLU A 1 224 ? 23.215 31.184 39.214 0.50 20.79 217 GLU A C 1
ATOM 1674 O O A GLU A 1 224 ? 23.608 31.414 38.063 0.50 20.83 217 GLU A O 1
ATOM 1675 O O B GLU A 1 224 ? 23.612 31.416 38.068 0.50 20.60 217 GLU A O 1
ATOM 1686 N N . PHE A 1 225 ? 22.173 30.396 39.480 1.00 20.58 218 PHE A N 1
ATOM 1687 C CA . PHE A 1 225 ? 21.348 29.804 38.404 1.00 20.18 218 PHE A CA 1
ATOM 1688 C C . PHE A 1 225 ? 20.584 30.891 37.646 1.00 20.13 218 PHE A C 1
ATOM 1689 O O . PHE A 1 225 ? 20.155 31.886 38.241 1.00 20.39 218 PHE A O 1
ATOM 1697 N N . GLU A 1 226 ? 20.409 30.707 36.342 1.00 19.96 219 GLU A N 1
ATOM 1698 C CA . GLU A 1 226 ? 19.688 31.703 35.525 1.00 20.45 219 GLU A CA 1
ATOM 1699 C C . GLU A 1 226 ? 18.669 31.046 34.598 1.00 19.70 219 GLU A C 1
ATOM 1700 O O . GLU A 1 226 ? 18.833 29.858 34.214 1.00 18.05 219 GLU A O 1
ATOM 1706 N N . VAL A 1 227 ? 17.621 31.803 34.253 1.00 19.51 220 VAL A N 1
ATOM 1707 C CA . VAL A 1 227 ? 16.597 31.364 33.303 1.00 20.00 220 VAL A CA 1
ATOM 1708 C C . VAL A 1 227 ? 17.274 30.936 32.002 1.00 19.01 220 VAL A C 1
ATOM 1709 O O . VAL A 1 227 ? 18.271 31.541 31.584 1.00 18.65 220 VAL A O 1
ATOM 1713 N N . HIS A 1 228 ? 16.738 29.855 31.419 1.00 18.38 221 HIS A N 1
ATOM 1714 C CA . HIS A 1 228 ? 17.195 29.227 30.155 1.00 17.82 221 HIS A CA 1
ATOM 1715 C C . HIS A 1 228 ? 18.406 28.298 30.302 1.00 17.07 221 HIS A C 1
ATOM 1716 O O . HIS A 1 228 ? 18.881 27.756 29.315 1.00 16.67 221 HIS A O 1
ATOM 1723 N N . GLU A 1 229 ? 18.901 28.123 31.527 1.00 15.85 222 GLU A N 1
ATOM 1724 C CA . GLU A 1 229 ? 19.977 27.159 31.769 1.00 15.09 222 GLU A CA 1
ATOM 1725 C C . GLU A 1 229 ? 19.371 25.779 31.980 1.00 13.98 222 GLU A C 1
ATOM 1726 O O . GLU A 1 229 ? 18.199 25.636 32.367 1.00 14.46 222 GLU A O 1
ATOM 1732 N N . VAL A 1 230 ? 20.187 24.769 31.705 1.00 12.10 223 VAL A N 1
ATOM 1733 C CA . VAL A 1 230 ? 19.806 23.356 31.893 1.00 11.34 223 VAL A CA 1
ATOM 1734 C C . VAL A 1 230 ? 20.871 22.726 32.775 1.00 10.82 223 VAL A C 1
ATOM 1735 O O . VAL A 1 230 ? 22.071 22.982 32.599 1.00 11.15 223 VAL A O 1
ATOM 1739 N N . TYR A 1 231 ? 20.443 21.877 33.717 1.00 11.27 224 TYR A N 1
ATOM 1740 C CA . TYR A 1 231 ? 21.373 21.171 34.604 1.00 10.62 224 TYR A CA 1
ATOM 1741 C C . TYR A 1 231 ? 21.066 19.677 34.665 1.00 10.18 224 TYR A C 1
ATOM 1742 O O . TYR A 1 231 ? 19.904 19.292 34.701 1.00 11.23 224 TYR A O 1
ATOM 1751 N N . ALA A 1 232 ? 22.117 18.867 34.749 1.00 10.28 225 ALA A N 1
ATOM 1752 C CA . ALA A 1 232 ? 21.942 17.448 35.117 1.00 9.76 225 ALA A CA 1
ATOM 1753 C C . ALA A 1 232 ? 22.352 17.354 36.583 1.00 10.63 225 ALA A C 1
ATOM 1754 O O . ALA A 1 232 ? 23.539 17.299 36.908 1.00 11.08 225 ALA A O 1
ATOM 1756 N N . VAL A 1 233 ? 21.360 17.443 37.457 1.00 9.79 226 VAL A N 1
ATOM 1757 C CA . VAL A 1 233 ? 21.607 17.396 38.901 1.00 10.79 226 VAL A CA 1
ATOM 1758 C C . VAL A 1 233 ? 21.900 15.942 39.294 1.00 11.35 226 VAL A C 1
ATOM 1759 O O . VAL A 1 233 ? 21.104 15.068 38.999 1.00 12.05 226 VAL A O 1
ATOM 1763 N N . ASP A 1 234 ? 23.025 15.712 39.965 1.00 11.22 227 ASP A N 1
ATOM 1764 C CA . ASP A 1 234 ? 23.518 14.345 40.228 1.00 11.72 227 ASP A CA 1
ATOM 1765 C C . ASP A 1 234 ? 23.824 14.212 41.722 1.00 12.45 227 ASP A C 1
ATOM 1766 O O . ASP A 1 234 ? 24.760 14.851 42.224 1.00 14.23 227 ASP A O 1
ATOM 1771 N N . VAL A 1 235 ? 23.014 13.416 42.416 1.00 11.95 228 VAL A N 1
ATOM 1772 C CA . VAL A 1 235 ? 23.160 13.206 43.855 1.00 11.82 228 VAL A CA 1
ATOM 1773 C C . VAL A 1 235 ? 23.770 11.823 44.058 1.00 11.25 228 VAL A C 1
ATOM 1774 O O . VAL A 1 235 ? 23.195 10.840 43.608 1.00 11.12 228 VAL A O 1
ATOM 1778 N N . LEU A 1 236 ? 24.913 11.765 44.742 1.00 11.75 229 LEU A N 1
ATOM 1779 C CA . LEU A 1 236 ? 25.551 10.483 45.115 1.00 11.22 229 LEU A CA 1
ATOM 1780 C C . LEU A 1 236 ? 25.868 10.529 46.605 1.00 11.68 229 LEU A C 1
ATOM 1781 O O . LEU A 1 236 ? 26.734 11.302 47.029 1.00 12.47 229 LEU A O 1
ATOM 1786 N N . VAL A 1 237 ? 25.196 9.680 47.394 1.00 11.01 230 VAL A N 1
ATOM 1787 C CA . VAL A 1 237 ? 25.333 9.740 48.857 1.00 11.04 230 VAL A CA 1
ATOM 1788 C C . VAL A 1 237 ? 25.802 8.389 49.350 1.00 11.08 230 VAL A C 1
ATOM 1789 O O . VAL A 1 237 ? 25.376 7.368 48.816 1.00 11.03 230 VAL A O 1
ATOM 1793 N N . SER A 1 238 ? 26.683 8.399 50.354 1.00 11.16 231 SER A N 1
ATOM 1794 C CA . SER A 1 238 ? 27.240 7.173 50.929 1.00 11.49 231 SER A CA 1
ATOM 1795 C C . SER A 1 238 ? 26.802 6.939 52.375 1.00 11.73 231 SER A C 1
ATOM 1796 O O . SER A 1 238 ? 26.571 7.888 53.151 1.00 12.37 231 SER A O 1
ATOM 1799 N N . SER A 1 239 ? 26.725 5.659 52.741 1.00 11.33 232 SER A N 1
ATOM 1800 C CA . SER A 1 239 ? 26.495 5.286 54.149 1.00 11.89 232 SER A CA 1
ATOM 1801 C C . SER A 1 239 ? 27.807 5.373 54.955 1.00 12.74 232 SER A C 1
ATOM 1802 O O . SER A 1 239 ? 27.796 5.295 56.204 1.00 13.58 232 SER A O 1
ATOM 1805 N N . GLY A 1 240 ? 28.927 5.519 54.242 1.00 13.75 233 GLY A N 1
ATOM 1806 C CA . GLY A 1 240 ? 30.264 5.631 54.851 1.00 15.59 233 GLY A CA 1
ATOM 1807 C C . GLY A 1 240 ? 30.840 7.048 54.817 1.00 16.86 233 GLY A C 1
ATOM 1808 O O . GLY A 1 240 ? 30.096 8.034 54.759 1.00 18.16 233 GLY A O 1
ATOM 1809 N N . GLU A 1 241 ? 32.170 7.148 54.831 1.00 17.76 234 GLU A N 1
ATOM 1810 C CA . GLU A 1 241 ? 32.845 8.459 54.940 1.00 18.97 234 GLU A CA 1
ATOM 1811 C C . GLU A 1 241 ? 32.697 9.375 53.739 1.00 19.61 234 GLU A C 1
ATOM 1812 O O . GLU A 1 241 ? 32.871 10.594 53.857 1.00 20.14 234 GLU A O 1
ATOM 1818 N N . GLY A 1 242 ? 32.395 8.798 52.583 1.00 19.87 235 GLY A N 1
ATOM 1819 C CA . GLY A 1 242 ? 32.156 9.610 51.377 1.00 21.24 235 GLY A CA 1
ATOM 1820 C C . GLY A 1 242 ? 33.397 10.025 50.614 1.00 22.91 235 GLY A C 1
ATOM 1821 O O . GLY A 1 242 ? 33.351 10.983 49.829 1.00 23.80 235 GLY A O 1
ATOM 1822 N N . LYS A 1 243 ? 34.507 9.333 50.851 1.00 24.43 236 LYS A N 1
ATOM 1823 C CA . LYS A 1 243 ? 35.763 9.589 50.149 1.00 26.50 236 LYS A CA 1
ATOM 1824 C C . LYS A 1 243 ? 36.037 8.461 49.158 1.00 26.57 236 LYS A C 1
ATOM 1825 O O . LYS A 1 243 ? 36.798 7.531 49.464 1.00 27.48 236 LYS A O 1
ATOM 1831 N N . ALA A 1 244 ? 35.418 8.555 47.978 1.00 26.58 237 ALA A N 1
ATOM 1832 C CA . ALA A 1 244 ? 35.499 7.529 46.940 1.00 26.66 237 ALA A CA 1
ATOM 1833 C C . ALA A 1 244 ? 36.916 7.340 46.408 1.00 27.37 237 ALA A C 1
ATOM 1834 O O . ALA A 1 244 ? 37.670 8.303 46.257 1.00 27.11 237 ALA A O 1
ATOM 1836 N N . LYS A 1 245 ? 37.275 6.098 46.111 1.00 28.03 238 LYS A N 1
ATOM 1837 C CA . LYS A 1 245 ? 38.637 5.802 45.675 1.00 29.62 238 LYS A CA 1
ATOM 1838 C C . LYS A 1 245 ? 38.663 4.842 44.500 1.00 30.21 238 LYS A C 1
ATOM 1839 O O . LYS A 1 245 ? 37.745 4.037 44.315 1.00 29.61 238 LYS A O 1
ATOM 1845 N N . ASP A 1 246 ? 39.720 4.945 43.696 1.00 31.22 239 ASP A N 1
ATOM 1846 C CA . ASP A 1 246 ? 39.985 3.948 42.681 1.00 32.50 239 ASP A CA 1
ATOM 1847 C C . ASP A 1 246 ? 40.399 2.653 43.387 1.00 32.32 239 ASP A C 1
ATOM 1848 O O . ASP A 1 246 ? 41.021 2.692 44.456 1.00 33.09 239 ASP A O 1
ATOM 1853 N N . ALA A 1 247 ? 40.033 1.512 42.810 1.00 32.06 240 ALA A N 1
ATOM 1854 C CA . ALA A 1 247 ? 40.332 0.206 43.408 1.00 31.77 240 ALA A CA 1
ATOM 1855 C C . ALA A 1 247 ? 40.820 -0.815 42.378 1.00 31.71 240 ALA A C 1
ATOM 1856 O O . ALA A 1 247 ? 40.563 -2.023 42.512 1.00 31.96 240 ALA A O 1
ATOM 1858 N N . GLY A 1 248 ? 41.513 -0.318 41.350 1.00 31.26 241 GLY A N 1
ATOM 1859 C CA . GLY A 1 248 ? 42.110 -1.158 40.317 1.00 30.81 241 GLY A CA 1
ATOM 1860 C C . GLY A 1 248 ? 41.179 -1.646 39.219 1.00 30.22 241 GLY A C 1
ATOM 1861 O O . GLY A 1 248 ? 41.579 -2.466 38.388 1.00 30.68 241 GLY A O 1
ATOM 1862 N N . GLN A 1 249 ? 39.935 -1.162 39.217 1.00 29.08 242 GLN A N 1
ATOM 1863 C CA . GLN A 1 249 ? 38.964 -1.542 38.188 1.00 27.90 242 GLN A CA 1
ATOM 1864 C C . GLN A 1 249 ? 39.268 -0.805 36.880 1.00 26.97 242 GLN A C 1
ATOM 1865 O O . GLN A 1 249 ? 39.528 0.399 36.891 1.00 27.08 242 GLN A O 1
ATOM 1871 N N . ARG A 1 250 ? 39.240 -1.543 35.771 1.00 25.91 243 ARG A N 1
ATOM 1872 C CA . ARG A 1 250 ? 39.570 -1.010 34.443 1.00 25.43 243 ARG A CA 1
ATOM 1873 C C . ARG A 1 250 ? 38.564 0.061 34.035 1.00 23.61 243 ARG A C 1
ATOM 1874 O O . ARG A 1 250 ? 37.355 -0.170 34.080 1.00 23.29 243 ARG A O 1
ATOM 1882 N N . THR A 1 251 ? 39.068 1.227 33.639 1.00 22.04 244 THR A N 1
ATOM 1883 C CA . THR A 1 251 ? 38.207 2.297 33.144 1.00 20.79 244 THR A CA 1
ATOM 1884 C C . THR A 1 251 ? 37.714 1.912 31.747 1.00 19.73 244 THR A C 1
ATOM 1885 O O . THR A 1 251 ? 38.504 1.473 30.909 1.00 20.18 244 THR A O 1
ATOM 1889 N N . THR A 1 252 ? 36.417 2.048 31.493 1.00 17.75 245 THR A N 1
ATOM 1890 C CA . THR A 1 252 ? 35.877 1.704 30.163 1.00 17.50 245 THR A CA 1
ATOM 1891 C C . THR A 1 252 ? 35.184 2.898 29.505 1.00 17.81 245 THR A C 1
ATOM 1892 O O . THR A 1 252 ? 35.005 2.910 28.286 1.00 19.01 245 THR A O 1
ATOM 1896 N N . ILE A 1 253 ? 34.818 3.906 30.292 1.00 17.28 246 ILE A N 1
ATOM 1897 C CA . ILE A 1 253 ? 34.114 5.058 29.750 1.00 16.45 246 ILE A CA 1
ATOM 1898 C C . ILE A 1 253 ? 35.065 6.242 29.615 1.00 16.60 246 ILE A C 1
ATOM 1899 O O . ILE A 1 253 ? 35.747 6.626 30.571 1.00 16.68 246 ILE A O 1
ATOM 1904 N N . TYR A 1 254 ? 35.077 6.830 28.419 1.00 15.80 247 TYR A N 1
ATOM 1905 C CA . TYR A 1 254 ? 35.929 7.974 28.104 1.00 16.57 247 TYR A CA 1
ATOM 1906 C C . TYR A 1 254 ? 35.137 9.015 27.334 1.00 16.29 247 TYR A C 1
ATOM 1907 O O . TYR A 1 254 ? 34.097 8.704 26.759 1.00 14.92 247 TYR A O 1
ATOM 1916 N N . LYS A 1 255 ? 35.631 10.255 27.320 1.00 16.24 248 LYS A N 1
ATOM 1917 C CA . LYS A 1 255 ? 35.111 11.238 26.378 1.00 17.53 248 LYS A CA 1
ATOM 1918 C C . LYS A 1 255 ? 36.259 11.993 25.728 1.00 17.18 248 LYS A C 1
ATOM 1919 O O . LYS A 1 255 ? 37.283 12.252 26.369 1.00 16.86 248 LYS A O 1
ATOM 1925 N N . ARG A 1 256 ? 36.075 12.343 24.457 1.00 18.33 249 ARG A N 1
ATOM 1926 C CA . ARG A 1 256 ? 37.057 13.171 23.754 1.00 19.96 249 ARG A CA 1
ATOM 1927 C C . ARG A 1 256 ? 37.026 14.571 24.365 1.00 20.94 249 ARG A C 1
ATOM 1928 O O . ARG A 1 256 ? 35.956 15.095 24.685 1.00 19.58 249 ARG A O 1
ATOM 1936 N N . ASP A 1 257 ? 38.199 15.165 24.563 1.00 22.57 250 ASP A N 1
ATOM 1937 C CA . ASP A 1 257 ? 38.280 16.557 25.020 1.00 24.78 250 ASP A CA 1
ATOM 1938 C C . ASP A 1 257 ? 38.748 17.453 23.857 1.00 25.94 250 ASP A C 1
ATOM 1939 O O . ASP A 1 257 ? 39.944 17.493 23.566 1.00 25.36 250 ASP A O 1
ATOM 1944 N N . PRO A 1 258 ? 37.810 18.153 23.184 1.00 27.46 251 PRO A N 1
ATOM 1945 C CA . PRO A 1 258 ? 38.173 18.989 22.032 1.00 28.45 251 PRO A CA 1
ATOM 1946 C C . PRO A 1 258 ? 39.060 20.185 22.376 1.00 29.24 251 PRO A C 1
ATOM 1947 O O . PRO A 1 258 ? 39.600 20.807 21.459 1.00 30.09 251 PRO A O 1
ATOM 1951 N N . SER A 1 259 ? 39.214 20.493 23.666 1.00 29.41 252 SER A N 1
ATOM 1952 C CA . SER A 1 259 ? 40.100 21.586 24.111 1.00 29.99 252 SER A CA 1
ATOM 1953 C C . SER A 1 259 ? 41.590 21.216 24.072 1.00 29.53 252 SER A C 1
ATOM 1954 O O . SER A 1 259 ? 42.446 22.103 24.154 1.00 30.07 252 SER A O 1
ATOM 1957 N N . LYS A 1 260 ? 41.892 19.921 23.953 1.00 28.63 253 LYS A N 1
ATOM 1958 C CA . LYS A 1 260 ? 43.272 19.411 23.979 1.00 27.82 253 LYS A CA 1
ATOM 1959 C C . LYS A 1 260 ? 43.675 18.862 22.622 1.00 27.23 253 LYS A C 1
ATOM 1960 O O . LYS A 1 260 ? 42.892 18.158 21.990 1.00 27.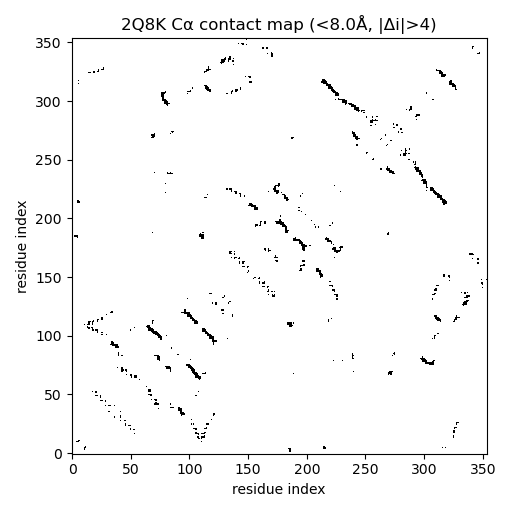43 253 LYS A O 1
ATOM 1966 N N . GLN A 1 261 ? 44.905 19.151 22.194 1.00 25.78 254 GLN A N 1
ATOM 1967 C CA . GLN A 1 261 ? 45.396 18.666 20.895 1.00 25.30 254 GLN A CA 1
ATOM 1968 C C . GLN A 1 261 ? 46.752 18.010 21.026 1.00 24.61 254 GLN A C 1
ATOM 1969 O O . GLN A 1 261 ? 47.588 18.460 21.820 1.00 25.07 254 GLN A O 1
ATOM 1975 N N . TYR A 1 262 ? 46.972 16.951 20.250 1.00 23.65 255 TYR A N 1
ATOM 1976 C CA . TYR A 1 262 ? 48.268 16.278 20.211 1.00 23.59 255 TYR A CA 1
ATOM 1977 C C . TYR A 1 262 ? 48.397 15.425 18.957 1.00 22.73 255 TYR A C 1
ATOM 1978 O O . TYR A 1 262 ? 47.489 14.669 18.625 1.00 21.37 255 TYR A O 1
ATOM 1987 N N . GLY A 1 263 ? 49.546 15.532 18.281 1.00 21.97 256 GLY A N 1
ATOM 1988 C CA . GLY A 1 263 ? 49.822 14.707 17.120 1.00 21.29 256 GLY A CA 1
ATOM 1989 C C . GLY A 1 263 ? 50.377 13.361 17.539 1.00 21.34 256 GLY A C 1
ATOM 1990 O O . GLY A 1 263 ? 51.570 13.236 17.889 1.00 21.63 256 GLY A O 1
ATOM 1991 N N . LEU A 1 264 ? 49.522 12.352 17.483 1.00 20.50 257 LEU A N 1
ATOM 1992 C CA . LEU A 1 264 ? 49.820 11.004 17.972 1.00 20.81 257 LEU A CA 1
ATOM 1993 C C . LEU A 1 264 ? 50.842 10.284 17.088 1.00 22.11 257 LEU A C 1
ATOM 1994 O O . LEU A 1 264 ? 50.862 10.460 15.865 1.00 22.26 257 LEU A O 1
ATOM 1999 N N . LYS A 1 265 ? 51.675 9.472 17.732 1.00 23.43 258 LYS A N 1
ATOM 2000 C CA . LYS A 1 265 ? 52.852 8.870 17.092 1.00 24.64 258 LYS A CA 1
ATOM 2001 C C . LYS A 1 265 ? 52.538 7.546 16.392 1.00 24.97 258 LYS A C 1
ATOM 2002 O O . LYS A 1 265 ? 53.213 7.167 15.425 1.00 25.05 258 LYS A O 1
ATOM 2008 N N . MET A 1 266 ? 51.509 6.849 16.865 1.00 24.90 259 MET A N 1
ATOM 2009 C CA . MET A 1 266 ? 51.161 5.538 16.332 1.00 25.35 259 MET A CA 1
ATOM 2010 C C . MET A 1 266 ? 49.966 5.598 15.379 1.00 24.70 259 MET A C 1
ATOM 2011 O O . MET A 1 266 ? 48.991 6.292 15.668 1.00 24.28 259 MET A O 1
ATOM 2016 N N . LYS A 1 267 ? 50.024 4.855 14.273 1.00 24.58 260 LYS A N 1
ATOM 2017 C CA . LYS A 1 267 ? 48.914 4.840 13.304 1.00 24.99 260 LYS A CA 1
ATOM 2018 C C . LYS A 1 267 ? 47.605 4.324 13.911 1.00 24.61 260 LYS A C 1
ATOM 2019 O O . LYS A 1 267 ? 46.524 4.788 13.540 1.00 24.23 260 LYS A O 1
ATOM 2025 N N . THR A 1 268 ? 47.714 3.360 14.833 1.00 24.18 261 THR A N 1
ATOM 2026 C CA . THR A 1 268 ? 46.543 2.807 15.521 1.00 24.05 261 THR A CA 1
ATOM 2027 C C . THR A 1 268 ? 45.866 3.881 16.363 1.00 23.17 261 THR A C 1
ATOM 2028 O O . THR A 1 268 ? 44.635 3.980 16.361 1.00 23.73 261 THR A O 1
ATOM 2032 N N . SER A 1 269 ? 46.668 4.696 17.052 1.00 22.09 262 SER A N 1
ATOM 2033 C CA . SER A 1 269 ? 46.157 5.784 17.887 1.00 21.10 262 SER A CA 1
ATOM 2034 C C . SER A 1 269 ? 45.497 6.861 17.043 1.00 20.13 262 SER A C 1
ATOM 2035 O O . SER A 1 269 ? 44.429 7.369 17.386 1.00 19.16 262 SER A O 1
ATOM 2038 N N . ARG A 1 270 ? 46.134 7.212 15.929 1.00 18.75 263 ARG A N 1
ATOM 2039 C CA . ARG A 1 270 ? 45.564 8.227 15.057 1.00 18.28 263 ARG A CA 1
ATOM 2040 C C . ARG A 1 270 ? 44.224 7.765 14.491 1.00 18.10 263 ARG A C 1
ATOM 2041 O O . ARG A 1 270 ? 43.254 8.535 14.465 1.00 18.26 263 ARG A O 1
ATOM 2049 N N . ALA A 1 271 ? 44.167 6.512 14.036 1.00 18.05 264 ALA A N 1
ATOM 2050 C CA . ALA A 1 271 ? 42.925 5.979 13.470 1.00 18.30 264 ALA A CA 1
ATOM 2051 C C . ALA A 1 271 ? 41.842 5.851 14.551 1.00 18.46 264 ALA A C 1
ATOM 2052 O O . ALA A 1 271 ? 40.674 6.138 14.282 1.00 18.07 264 ALA A O 1
ATOM 2054 N N . PHE A 1 272 ? 42.236 5.440 15.760 1.00 17.88 265 PHE A N 1
ATOM 2055 C CA . PHE A 1 272 ? 41.300 5.373 16.893 1.00 18.45 265 PHE A CA 1
ATOM 2056 C C . PHE A 1 272 ? 40.724 6.766 17.215 1.00 17.51 265 PHE A C 1
ATOM 2057 O O . PHE A 1 272 ? 39.510 6.935 17.346 1.00 18.01 265 PHE A O 1
ATOM 2065 N N . PHE A 1 273 ? 41.602 7.761 17.329 1.00 16.70 266 PHE A N 1
ATOM 2066 C CA . PHE A 1 273 ? 41.203 9.162 17.466 1.00 15.79 266 PHE A CA 1
ATOM 2067 C C . PHE A 1 273 ? 40.157 9.555 16.416 1.00 15.57 266 PHE A C 1
ATOM 2068 O O . PHE A 1 273 ? 39.127 10.156 16.739 1.00 15.78 266 PHE A O 1
ATOM 2076 N N . SER A 1 274 ? 40.412 9.199 15.157 1.00 15.03 267 SER A N 1
ATOM 2077 C CA . SER A 1 274 ? 39.503 9.561 14.078 1.00 14.78 267 SER A CA 1
ATOM 2078 C C . SER A 1 274 ? 38.134 8.899 14.238 1.00 14.91 267 SER A C 1
ATOM 2079 O O . SER A 1 274 ? 37.080 9.524 14.004 1.00 15.92 267 SER A O 1
ATOM 2082 N N . GLU A 1 275 ? 38.147 7.637 14.633 1.00 15.60 268 GLU A N 1
ATOM 2083 C CA . GLU A 1 275 ? 36.890 6.892 14.828 1.00 17.02 268 GLU A CA 1
ATOM 2084 C C . GLU A 1 275 ? 36.064 7.452 15.999 1.00 16.76 268 GLU A C 1
ATOM 2085 O O . GLU A 1 275 ? 34.846 7.593 15.905 1.00 17.78 268 GLU A O 1
ATOM 2091 N N . VAL A 1 276 ? 36.740 7.802 17.081 1.00 17.24 269 VAL A N 1
ATOM 2092 C CA . VAL A 1 276 ? 36.084 8.444 18.225 1.00 16.86 269 VAL A CA 1
ATOM 2093 C C . VAL A 1 276 ? 35.418 9.755 17.817 1.00 17.01 269 VAL A C 1
ATOM 2094 O O . VAL A 1 276 ? 34.259 10.002 18.139 1.00 17.34 269 VAL A O 1
ATOM 2098 N N . GLU A 1 277 ? 36.139 10.590 17.075 1.00 16.71 270 GLU A N 1
ATOM 2099 C CA . GLU A 1 277 ? 35.582 11.883 16.723 1.00 17.35 270 GLU A CA 1
ATOM 2100 C C . GLU A 1 277 ? 34.347 11.703 15.836 1.00 17.65 270 GLU A C 1
ATOM 2101 O O . GLU A 1 277 ? 33.314 12.348 16.037 1.00 18.54 270 GLU A O 1
ATOM 2107 N N . ARG A 1 278 ? 34.461 10.824 14.849 1.00 18.55 271 ARG A N 1
ATOM 2108 C CA . ARG A 1 278 ? 33.357 10.599 13.920 1.00 19.05 271 ARG A CA 1
ATOM 2109 C C . ARG A 1 278 ? 32.125 10.051 14.636 1.00 19.50 271 ARG A C 1
ATOM 2110 O O . ARG A 1 278 ? 31.001 10.546 14.427 1.00 19.91 271 ARG A O 1
ATOM 2118 N N . ARG A 1 279 ? 32.343 9.045 15.484 1.00 19.26 272 ARG A N 1
ATOM 2119 C CA . ARG A 1 279 ? 31.221 8.275 16.037 1.00 19.35 272 ARG A CA 1
ATOM 2120 C C . ARG A 1 279 ? 30.576 8.939 17.238 1.00 19.28 272 ARG A C 1
ATOM 2121 O O . ARG A 1 279 ? 29.363 8.803 17.440 1.00 20.23 272 ARG A O 1
ATOM 2129 N N . PHE A 1 280 ? 31.373 9.641 18.040 1.00 19.55 273 PHE A N 1
ATOM 2130 C CA . PHE A 1 280 ? 30.904 10.082 19.349 1.00 19.79 273 PHE A CA 1
ATOM 2131 C C . PHE A 1 280 ? 31.046 11.574 19.562 1.00 20.62 273 PHE A C 1
ATOM 2132 O O . PHE A 1 280 ? 30.480 12.110 20.508 1.00 20.96 273 PHE A O 1
ATOM 2140 N N . ASP A 1 281 ? 31.791 12.237 18.677 1.00 20.76 274 ASP A N 1
ATOM 2141 C CA . ASP A 1 281 ? 32.110 13.648 18.858 1.00 21.96 274 ASP A CA 1
ATOM 2142 C C . ASP A 1 281 ? 32.678 13.819 20.278 1.00 20.95 274 ASP A C 1
ATOM 2143 O O . ASP A 1 281 ? 33.716 13.228 20.605 1.00 21.11 274 ASP A O 1
ATOM 2148 N N . ALA A 1 282 ? 31.995 14.593 21.119 1.00 19.75 275 ALA A N 1
ATOM 2149 C CA . ALA A 1 282 ? 32.474 14.848 22.477 1.00 18.87 275 ALA A CA 1
ATOM 2150 C C . ALA A 1 282 ? 31.561 14.224 23.545 1.00 18.04 275 ALA A C 1
ATOM 2151 O O . ALA A 1 282 ? 31.606 14.629 24.706 1.00 17.06 275 ALA A O 1
ATOM 2153 N N . MET A 1 283 ? 30.742 13.247 23.143 1.00 17.13 276 MET A N 1
ATOM 2154 C CA . MET A 1 283 ? 29.909 12.501 24.096 1.00 16.52 276 MET A CA 1
ATOM 2155 C C . MET A 1 283 ? 30.721 11.355 24.715 1.00 15.20 276 MET A C 1
ATOM 2156 O O . MET A 1 283 ? 31.487 10.672 24.018 1.00 15.12 276 MET A O 1
ATOM 2161 N N . PRO A 1 284 ? 30.563 11.132 26.024 1.00 14.76 277 PRO A N 1
ATOM 2162 C CA . PRO A 1 284 ? 31.140 9.921 26.635 1.00 13.80 277 PRO A CA 1
ATOM 2163 C C . PRO A 1 284 ? 30.703 8.642 25.905 1.00 13.86 277 PRO A C 1
ATOM 2164 O O . PRO A 1 284 ? 29.569 8.532 25.411 1.00 13.91 277 PRO A O 1
ATOM 2168 N N . PHE A 1 285 ? 31.611 7.686 25.829 1.00 13.55 278 PHE A N 1
ATOM 2169 C CA . PHE A 1 285 ? 31.318 6.422 25.166 1.00 13.53 278 PHE A CA 1
ATOM 2170 C C . PHE A 1 285 ? 32.009 5.316 25.956 1.00 14.44 278 PHE A C 1
ATOM 2171 O O . PHE A 1 285 ? 32.920 5.569 26.741 1.00 14.36 278 PHE A O 1
ATOM 2179 N N . THR A 1 286 ? 31.592 4.076 25.733 1.00 16.21 279 THR A N 1
ATOM 2180 C CA . THR A 1 286 ? 32.294 2.965 26.355 1.00 17.40 279 THR A CA 1
ATOM 2181 C C . THR A 1 286 ? 33.166 2.236 25.329 1.00 17.90 279 THR A C 1
ATOM 2182 O O . THR A 1 286 ? 32.828 2.137 24.138 1.00 17.49 279 THR A O 1
ATOM 2186 N N . LEU A 1 287 ? 34.310 1.766 25.807 1.00 18.98 280 LEU A N 1
ATOM 2187 C CA . LEU A 1 287 ? 35.240 1.021 24.965 1.00 20.15 280 LEU A CA 1
ATOM 2188 C C . LEU A 1 287 ? 34.596 -0.231 24.421 1.00 21.81 280 LEU A C 1
ATOM 2189 O O . LEU A 1 287 ? 35.075 -0.830 23.456 1.00 21.42 280 LEU A O 1
ATOM 2194 N N . ARG A 1 288 ? 33.497 -0.644 25.032 1.00 23.37 281 ARG A N 1
ATOM 2195 C CA . ARG A 1 288 ? 32.810 -1.814 24.520 1.00 25.38 281 ARG A CA 1
ATOM 2196 C C . ARG A 1 288 ? 32.240 -1.555 23.112 1.00 26.69 281 ARG A C 1
ATOM 2197 O O . ARG A 1 288 ? 31.990 -2.499 22.361 1.00 28.22 281 ARG A O 1
ATOM 2205 N N . ALA A 1 289 ? 32.106 -0.278 22.731 1.00 27.63 282 ALA A N 1
ATOM 2206 C CA . ALA A 1 289 ? 31.662 0.120 21.391 1.00 28.69 282 ALA A CA 1
ATOM 2207 C C . ALA A 1 289 ? 32.709 -0.139 20.291 1.00 29.24 282 ALA A C 1
ATOM 2208 O O . ALA A 1 289 ? 32.430 0.041 19.099 1.00 29.65 282 ALA A O 1
ATOM 2210 N N . PHE A 1 290 ? 33.912 -0.529 20.703 1.00 30.01 283 PHE A N 1
ATOM 2211 C CA . PHE A 1 290 ? 34.974 -0.937 19.789 1.00 30.89 283 PHE A CA 1
ATOM 2212 C C . PHE A 1 290 ? 35.232 -2.438 19.934 1.00 31.87 283 PHE A C 1
ATOM 2213 O O . PHE A 1 290 ? 36.281 -2.935 19.506 1.00 33.33 283 PHE A O 1
ATOM 2221 N N . GLU A 1 293 ? 37.951 -5.424 20.353 1.00 53.48 286 GLU A N 1
ATOM 2222 C CA . GLU A 1 293 ? 38.239 -4.848 21.664 1.00 53.48 286 GLU A CA 1
ATOM 2223 C C . GLU A 1 293 ? 39.722 -4.516 21.831 1.00 53.27 286 GLU A C 1
ATOM 2224 O O . GLU A 1 293 ? 40.074 -3.532 22.487 1.00 53.22 286 GLU A O 1
ATOM 2230 N N . LYS A 1 294 ? 40.578 -5.339 21.224 1.00 53.12 287 LYS A N 1
ATOM 2231 C CA . LYS A 1 294 ? 42.036 -5.208 21.327 1.00 52.84 287 LYS A CA 1
ATOM 2232 C C . LYS A 1 294 ? 42.591 -3.907 20.729 1.00 52.32 287 LYS A C 1
ATOM 2233 O O . LYS A 1 294 ? 43.387 -3.217 21.371 1.00 52.12 287 LYS A O 1
ATOM 2239 N N . LYS A 1 295 ? 42.167 -3.588 19.507 1.00 51.86 288 LYS A N 1
ATOM 2240 C CA A LYS A 1 295 ? 42.691 -2.438 18.759 0.50 51.39 288 LYS A CA 1
ATOM 2241 C C . LYS A 1 295 ? 42.278 -1.097 19.377 1.00 51.01 288 LYS A C 1
ATOM 2242 O O . LYS A 1 295 ? 42.948 -0.078 19.173 1.00 51.10 288 LYS A O 1
ATOM 2248 N N . ALA A 1 296 ? 41.173 -1.111 20.122 1.00 50.27 289 ALA A N 1
ATOM 2249 C CA . ALA A 1 296 ? 40.736 0.046 20.896 1.00 49.48 289 ALA A CA 1
ATOM 2250 C C . ALA A 1 296 ? 41.616 0.218 22.130 1.00 48.90 289 ALA A C 1
ATOM 2251 O O . ALA A 1 296 ? 42.033 1.330 22.447 1.00 48.35 289 ALA A O 1
ATOM 2253 N N . ARG A 1 297 ? 41.895 -0.894 22.813 1.00 48.39 290 ARG A N 1
ATOM 2254 C CA . ARG A 1 297 ? 42.746 -0.899 24.010 1.00 48.01 290 ARG A CA 1
ATOM 2255 C C . ARG A 1 297 ? 44.109 -0.223 23.808 1.00 46.76 290 ARG A C 1
ATOM 2256 O O . ARG A 1 297 ? 44.557 0.517 24.679 1.00 46.67 290 ARG A O 1
ATOM 2264 N N . MET A 1 298 ? 44.756 -0.452 22.665 1.00 45.40 291 MET A N 1
ATOM 2265 C CA . MET A 1 298 ? 46.038 0.217 22.386 1.00 44.31 291 MET A CA 1
ATOM 2266 C C . MET A 1 298 ? 45.900 1.695 21.973 1.00 42.01 291 MET A C 1
ATOM 2267 O O . MET A 1 298 ? 46.694 2.544 22.401 1.00 42.02 291 MET A O 1
ATOM 2272 N N . GLY A 1 299 ? 44.895 1.999 21.154 1.00 39.54 292 GLY A N 1
ATOM 2273 C CA . GLY A 1 299 ? 44.616 3.382 20.764 1.00 36.29 292 GLY A CA 1
ATOM 2274 C C . GLY A 1 299 ? 44.257 4.246 21.957 1.00 34.30 292 GLY A C 1
ATOM 2275 O O . GLY A 1 299 ? 44.644 5.414 22.032 1.00 33.48 292 GLY A O 1
ATOM 2276 N N . VAL A 1 300 ? 43.516 3.664 22.903 1.00 32.45 293 VAL A N 1
ATOM 2277 C CA . VAL A 1 300 ? 43.147 4.362 24.141 1.00 31.42 293 VAL A CA 1
ATOM 2278 C C . VAL A 1 300 ? 44.352 4.839 24.928 1.00 30.22 293 VAL A C 1
ATOM 2279 O O . VAL A 1 300 ? 44.352 5.948 25.459 1.00 29.95 293 VAL A O 1
ATOM 2283 N N . VAL A 1 301 ? 45.381 3.994 24.988 1.00 29.23 294 VAL A N 1
ATOM 2284 C CA . VAL A 1 301 ? 46.537 4.249 25.837 1.00 28.19 294 VAL A CA 1
ATOM 2285 C C . VAL A 1 301 ? 47.200 5.575 25.502 1.00 26.92 294 VAL A C 1
ATOM 2286 O O . VAL A 1 301 ? 47.354 6.426 26.384 1.00 26.26 294 VAL A O 1
ATOM 2290 N N . GLU A 1 302 ? 47.584 5.756 24.232 1.00 25.39 295 GLU A N 1
ATOM 2291 C CA . GLU A 1 302 ? 48.251 6.989 23.826 1.00 24.63 295 GLU A CA 1
ATOM 2292 C C . GLU A 1 302 ? 47.340 8.211 23.929 1.00 23.86 295 GLU A C 1
ATOM 2293 O O . GLU A 1 302 ? 47.791 9.287 24.312 1.00 23.69 295 GLU A O 1
ATOM 2299 N N . CYS A 1 303 ? 46.059 8.041 23.599 1.00 23.64 296 CYS A N 1
ATOM 2300 C CA . CYS A 1 303 ? 45.126 9.165 23.613 1.00 23.84 296 CYS A CA 1
ATOM 2301 C C . CYS A 1 303 ? 44.850 9.672 25.028 1.00 24.25 296 CYS A C 1
ATOM 2302 O O . CYS A 1 303 ? 44.822 10.874 25.253 1.00 24.73 296 CYS A O 1
ATOM 2305 N N . ALA A 1 304 ? 44.646 8.747 25.968 1.00 24.80 297 ALA A N 1
ATOM 2306 C CA . ALA A 1 304 ? 44.404 9.101 27.367 1.00 25.33 297 ALA A CA 1
ATOM 2307 C C . ALA A 1 304 ? 45.659 9.734 27.983 1.00 26.14 297 ALA A C 1
ATOM 2308 O O . ALA A 1 304 ? 45.573 10.722 28.717 1.00 25.92 297 ALA A O 1
ATOM 2310 N N . LYS A 1 305 ? 46.822 9.179 27.641 1.00 26.97 298 LYS A N 1
ATOM 2311 C CA . LYS A 1 305 ? 48.111 9.694 28.109 1.00 28.02 298 LYS A CA 1
ATOM 2312 C C . LYS A 1 305 ? 48.312 11.170 27.775 1.00 28.04 298 LYS A C 1
ATOM 2313 O O . LYS A 1 305 ? 48.795 11.942 28.607 1.00 28.40 298 LYS A O 1
ATOM 2319 N N . HIS A 1 306 ? 47.931 11.568 26.559 1.00 27.44 299 HIS A N 1
ATOM 2320 C CA . HIS A 1 306 ? 48.108 12.952 26.135 1.00 27.25 299 HIS A CA 1
ATOM 2321 C C . HIS A 1 306 ? 46.828 13.784 26.270 1.00 26.54 299 HIS A C 1
ATOM 2322 O O . HIS A 1 306 ? 46.672 14.822 25.631 1.00 25.82 299 HIS A O 1
ATOM 2329 N N . GLU A 1 307 ? 45.916 13.307 27.123 1.00 26.16 300 GLU A N 1
ATOM 2330 C CA . GLU A 1 307 ? 44.748 14.078 27.562 1.00 26.28 300 GLU A CA 1
ATOM 2331 C C . GLU A 1 307 ? 43.716 14.354 26.467 1.00 23.92 300 GLU A C 1
ATOM 2332 O O . GLU A 1 307 ? 42.830 15.193 26.636 1.00 23.67 300 GLU A O 1
ATOM 2338 N N . LEU A 1 308 ? 43.811 13.614 25.365 1.00 22.28 301 LEU A N 1
ATOM 2339 C CA . LEU A 1 308 ? 42.823 13.727 24.299 1.00 21.15 301 LEU A CA 1
ATOM 2340 C C . LEU A 1 308 ? 41.519 13.051 24.692 1.00 20.48 301 LEU A C 1
ATOM 2341 O O . LEU A 1 308 ? 40.461 13.403 24.180 1.00 20.39 301 LEU A O 1
ATOM 2346 N N . LEU A 1 309 ? 41.624 12.046 25.557 1.00 20.23 302 LEU A N 1
ATOM 2347 C CA . LEU A 1 309 ? 40.456 11.359 26.107 1.00 20.20 302 LEU A CA 1
ATOM 2348 C C . LEU A 1 309 ? 40.471 11.542 27.602 1.00 20.31 302 LEU A C 1
ATOM 2349 O O . LEU A 1 309 ? 41.525 11.431 28.219 1.00 20.85 302 LEU A O 1
ATOM 2354 N N . GLN A 1 310 ? 39.311 11.847 28.174 1.00 19.96 303 GLN A N 1
ATOM 2355 C CA . GLN A 1 310 ? 39.167 11.996 29.621 1.00 20.42 303 GLN A CA 1
ATOM 2356 C C . GLN A 1 310 ? 38.489 10.728 30.134 1.00 19.97 303 GLN A C 1
ATOM 2357 O O . GLN A 1 310 ? 37.433 10.359 29.614 1.00 19.36 303 GLN A O 1
ATOM 2363 N N . PRO A 1 311 ? 39.078 10.083 31.156 1.00 20.22 304 PRO A N 1
ATOM 2364 C CA . PRO A 1 311 ? 38.452 8.878 31.713 1.00 19.88 304 PRO A CA 1
ATOM 2365 C C . PRO A 1 311 ? 37.342 9.180 32.702 1.00 19.76 304 PRO A C 1
ATOM 2366 O O . PRO A 1 311 ? 37.356 10.220 33.376 1.00 20.31 304 PRO A O 1
ATOM 2370 N N . PHE A 1 312 ? 36.396 8.248 32.767 1.00 18.51 305 PHE A N 1
ATOM 2371 C CA . PHE A 1 312 ? 35.354 8.232 33.783 1.00 18.00 305 PHE A CA 1
ATOM 2372 C C . PHE A 1 312 ? 35.614 6.974 34.601 1.00 18.02 305 PHE A C 1
ATOM 2373 O O . PHE A 1 312 ? 35.095 5.900 34.300 1.00 17.50 305 PHE A O 1
ATOM 2381 N N . ASN A 1 313 ? 36.460 7.127 35.620 1.00 18.19 306 ASN A N 1
ATOM 2382 C CA . ASN A 1 313 ? 36.964 6.008 36.387 1.00 17.61 306 ASN A CA 1
ATOM 2383 C C . ASN A 1 313 ? 35.884 5.402 37.262 1.00 16.79 306 ASN A C 1
ATOM 2384 O O . ASN A 1 313 ? 34.912 6.081 37.637 1.00 16.91 306 ASN A O 1
ATOM 2389 N N . VAL A 1 314 ? 36.077 4.122 37.565 1.00 16.49 307 VAL A N 1
ATOM 2390 C CA . VAL A 1 314 ? 35.156 3.374 38.428 1.00 16.44 307 VAL A CA 1
ATOM 2391 C C . VAL A 1 314 ? 35.667 3.531 39.858 1.00 16.86 307 VAL A C 1
ATOM 2392 O O . VAL A 1 314 ? 36.762 3.070 40.181 1.00 18.31 307 VAL A O 1
ATOM 2396 N N . LEU A 1 315 ? 34.879 4.207 40.690 1.00 16.81 308 LEU A N 1
ATOM 2397 C CA . LEU A 1 315 ? 35.259 4.546 42.061 1.00 16.95 308 LEU A CA 1
ATOM 2398 C C . LEU A 1 315 ? 34.447 3.732 43.059 1.00 16.30 308 LEU A C 1
ATOM 2399 O O . LEU A 1 315 ? 33.321 3.325 42.758 1.00 14.90 308 LEU A O 1
ATOM 2404 N N . TYR A 1 316 ? 35.013 3.535 44.251 1.00 15.57 309 TYR A N 1
ATOM 2405 C CA . TYR A 1 316 ? 34.377 2.690 45.270 1.00 15.93 309 TYR A CA 1
ATOM 2406 C C . TYR A 1 316 ? 34.425 3.329 46.644 1.00 15.70 309 TYR A C 1
ATOM 2407 O O . TYR A 1 316 ? 35.423 3.965 47.004 1.00 16.12 309 TYR A O 1
ATOM 2416 N N . GLU A 1 317 ? 33.339 3.155 47.397 1.00 13.93 310 GLU A N 1
ATOM 2417 C CA . GLU A 1 317 ? 33.371 3.362 48.845 1.00 15.00 310 GLU A CA 1
ATOM 2418 C C . GLU A 1 317 ? 33.876 2.099 49.558 1.00 15.23 310 GLU A C 1
ATOM 2419 O O . GLU A 1 317 ? 34.095 1.060 48.929 1.00 15.89 310 GLU A O 1
ATOM 2425 N N . LYS A 1 318 ? 34.024 2.178 50.881 1.00 16.24 311 LYS A N 1
ATOM 2426 C CA . LYS A 1 318 ? 34.527 1.042 51.664 1.00 18.10 311 LYS A CA 1
ATOM 2427 C C . LYS A 1 318 ? 33.628 -0.184 51.512 1.00 18.04 311 LYS A C 1
ATOM 2428 O O . LYS A 1 318 ? 32.407 -0.059 51.414 1.00 17.00 311 LYS A O 1
ATOM 2434 N N . GLU A 1 319 ? 34.236 -1.367 51.494 1.00 18.54 312 GLU A N 1
ATOM 2435 C CA . GLU A 1 319 ? 33.478 -2.620 51.416 1.00 20.23 312 GLU A CA 1
ATOM 2436 C C . GLU A 1 319 ? 32.420 -2.650 52.519 1.00 18.26 312 GLU A C 1
ATOM 2437 O O . GLU A 1 319 ? 32.709 -2.274 53.669 1.00 18.53 312 GLU A O 1
ATOM 2443 N N . GLY A 1 320 ? 31.210 -3.081 52.163 1.00 17.04 313 GLY A N 1
ATOM 2444 C CA . GLY A 1 320 ? 30.094 -3.206 53.103 1.00 15.82 313 GLY A CA 1
ATOM 2445 C C . GLY A 1 320 ? 29.201 -1.977 53.189 1.00 14.87 313 GLY A C 1
ATOM 2446 O O . GLY A 1 320 ? 28.061 -2.071 53.648 1.00 14.45 313 GLY A O 1
ATOM 2447 N N . GLU A 1 321 ? 29.717 -0.826 52.737 1.00 14.10 314 GLU A N 1
ATOM 2448 C CA . GLU A 1 321 ? 28.913 0.398 52.653 1.00 12.99 314 GLU A CA 1
ATOM 2449 C C . GLU A 1 321 ? 28.084 0.434 51.371 1.00 12.37 314 GLU A C 1
ATOM 2450 O O . GLU A 1 321 ? 28.305 -0.359 50.453 1.00 12.87 314 GLU A O 1
ATOM 2456 N N . PHE A 1 322 ? 27.115 1.347 51.342 1.00 10.98 315 PHE A N 1
ATOM 2457 C CA . PHE A 1 322 ? 26.199 1.505 50.222 1.00 10.97 315 PHE A CA 1
ATOM 2458 C C . PHE A 1 322 ? 26.249 2.918 49.693 1.00 11.59 315 PHE A C 1
ATOM 2459 O O . PHE A 1 322 ? 26.288 3.884 50.470 1.00 12.17 315 PHE A O 1
ATOM 2467 N N . VAL A 1 323 ? 26.170 3.035 48.366 1.00 10.59 316 VAL A N 1
ATOM 2468 C CA . VAL A 1 323 ? 26.112 4.367 47.738 1.00 10.52 316 VAL A CA 1
ATOM 2469 C C . VAL A 1 323 ? 24.822 4.414 46.936 1.00 10.41 316 VAL A C 1
ATOM 2470 O O . VAL A 1 323 ? 24.593 3.519 46.093 1.00 10.54 316 VAL A O 1
ATOM 2474 N N . ALA A 1 324 ? 24.011 5.454 47.169 1.00 10.00 317 ALA A N 1
ATOM 2475 C CA . ALA A 1 324 ? 22.780 5.653 46.391 1.00 9.76 317 ALA A CA 1
ATOM 2476 C C . ALA A 1 324 ? 22.905 6.878 45.508 1.00 9.85 317 ALA A C 1
ATOM 2477 O O . ALA A 1 324 ? 23.620 7.821 45.847 1.00 11.05 317 ALA A O 1
ATOM 2479 N N . GLN A 1 325 ? 22.182 6.862 44.391 1.00 10.32 318 GLN A N 1
ATOM 2480 C CA . GLN A 1 325 ? 22.251 7.953 43.407 1.00 10.50 318 GLN A CA 1
ATOM 2481 C C . GLN A 1 325 ? 20.893 8.245 42.791 1.00 11.02 318 GLN A C 1
ATOM 2482 O O . GLN A 1 325 ? 20.178 7.345 42.410 1.00 11.59 318 GLN A O 1
ATOM 2488 N N . PHE A 1 326 ? 20.599 9.538 42.662 1.00 10.16 319 PHE A N 1
ATOM 2489 C CA . PHE A 1 326 ? 19.491 9.996 41.829 1.00 10.06 319 PHE A CA 1
ATOM 2490 C C . PHE A 1 326 ? 19.997 11.150 41.014 1.00 10.06 319 PHE A C 1
ATOM 2491 O O . PHE A 1 326 ? 20.604 12.068 41.542 1.00 10.96 319 PHE A O 1
ATOM 2499 N N . LYS A 1 327 ? 19.771 11.064 39.715 1.00 9.01 320 LYS A N 1
ATOM 2500 C CA A LYS A 1 327 ? 20.205 12.127 38.799 0.50 9.97 320 LYS A CA 1
ATOM 2501 C CA B LYS A 1 327 ? 20.226 12.109 38.781 0.50 9.51 320 LYS A CA 1
ATOM 2502 C C . LYS A 1 327 ? 19.033 12.471 37.906 1.00 9.84 320 LYS A C 1
ATOM 2503 O O . LYS A 1 327 ? 18.279 11.590 37.468 1.00 10.39 320 LYS A O 1
ATOM 2514 N N . PHE A 1 328 ? 18.830 13.767 37.678 1.00 9.92 321 PHE A N 1
ATOM 2515 C CA . PHE A 1 328 ? 17.724 14.160 36.808 1.00 9.96 321 PHE A CA 1
ATOM 2516 C C . PHE A 1 328 ? 18.159 15.380 36.035 1.00 10.78 321 PHE A C 1
ATOM 2517 O O . PHE A 1 328 ? 19.060 16.114 36.455 1.00 11.13 321 PHE A O 1
ATOM 2525 N N . THR A 1 329 ? 17.549 15.550 34.876 1.00 10.76 322 THR A N 1
ATOM 2526 C CA . THR A 1 329 ? 17.846 16.745 34.074 1.00 10.56 322 THR A CA 1
ATOM 2527 C C . THR A 1 329 ? 16.694 17.743 34.193 1.00 11.31 322 THR A C 1
ATOM 2528 O O . THR A 1 329 ? 15.528 17.365 34.119 1.00 11.43 322 THR A O 1
ATOM 2532 N N . VAL A 1 330 ? 17.038 19.021 34.379 1.00 10.92 323 VAL A N 1
ATOM 2533 C CA . VAL A 1 330 ? 16.009 20.032 34.613 1.00 12.06 323 VAL A CA 1
ATOM 2534 C C . VAL A 1 330 ? 16.288 21.249 33.719 1.00 11.57 323 VAL A C 1
ATOM 2535 O O . VAL A 1 330 ? 17.443 21.615 33.519 1.00 12.02 323 VAL A O 1
ATOM 2539 N N . LEU A 1 331 ? 15.211 21.793 33.166 1.00 12.50 324 LEU A N 1
ATOM 2540 C CA . LEU A 1 331 ? 15.210 22.990 32.297 1.00 13.27 324 LEU A CA 1
ATOM 2541 C C . LEU A 1 331 ? 14.663 24.176 33.103 1.00 14.39 324 LEU A C 1
ATOM 2542 O O . LEU A 1 331 ? 13.536 24.127 33.602 1.00 14.98 324 LEU A O 1
ATOM 2547 N N . LEU A 1 332 ? 15.465 25.226 33.235 1.00 15.20 325 LEU A N 1
ATOM 2548 C CA . LEU A 1 332 ? 15.049 26.390 34.018 1.00 16.19 325 LEU A CA 1
ATOM 2549 C C . LEU A 1 332 ? 14.235 27.299 33.098 1.00 17.40 325 LEU A C 1
ATOM 2550 O O . LEU A 1 332 ? 14.770 28.224 32.484 1.00 18.62 325 LEU A O 1
ATOM 2555 N N . MET A 1 333 ? 12.948 26.996 32.989 1.00 18.64 326 MET A N 1
ATOM 2556 C CA . MET A 1 333 ? 12.044 27.734 32.105 1.00 19.76 326 MET A CA 1
ATOM 2557 C C . MET A 1 333 ? 11.589 29.019 32.803 1.00 20.96 326 MET A C 1
ATOM 2558 O O . MET A 1 333 ? 11.621 29.099 34.028 1.00 20.69 326 MET A O 1
ATOM 2563 N N . PRO A 1 334 ? 11.164 30.035 32.022 1.00 22.65 327 PRO A N 1
ATOM 2564 C CA . PRO A 1 334 ? 10.646 31.259 32.658 1.00 24.02 327 PRO A CA 1
ATOM 2565 C C . PRO A 1 334 ? 9.580 30.982 33.730 1.00 25.41 327 PRO A C 1
ATOM 2566 O O . PRO A 1 334 ? 9.626 31.599 34.803 1.00 26.67 327 PRO A O 1
ATOM 2570 N N . ASN A 1 335 ? 8.676 30.036 33.469 1.00 26.35 328 ASN A N 1
ATOM 2571 C CA . ASN A 1 335 ? 7.616 29.674 34.421 1.00 27.11 328 ASN A CA 1
ATOM 2572 C C . ASN A 1 335 ? 8.026 28.755 35.581 1.00 26.52 328 ASN A C 1
ATOM 2573 O O . ASN A 1 335 ? 7.206 28.449 36.449 1.00 27.15 328 ASN A O 1
ATOM 2578 N N . GLY A 1 336 ? 9.285 28.325 35.603 1.00 24.97 329 GLY A N 1
ATOM 2579 C CA . GLY A 1 336 ? 9.797 27.517 36.710 1.00 22.90 329 GLY A CA 1
ATOM 2580 C C . GLY A 1 336 ? 10.531 26.278 36.213 1.00 21.56 329 GLY A C 1
ATOM 2581 O O . GLY A 1 336 ? 10.444 25.954 35.026 1.00 21.45 329 GLY A O 1
ATOM 2582 N N . PRO A 1 337 ? 11.254 25.583 37.117 1.00 20.49 330 PRO A N 1
ATOM 2583 C CA . PRO A 1 337 ? 12.025 24.393 36.695 1.00 19.65 330 PRO A CA 1
ATOM 2584 C C . PRO A 1 337 ? 11.154 23.293 36.103 1.00 19.24 330 PRO A C 1
ATOM 2585 O O . PRO A 1 337 ? 10.082 22.974 36.647 1.00 19.04 330 PRO A O 1
ATOM 2589 N N . MET A 1 338 ? 11.598 22.726 34.981 1.00 18.07 331 MET A N 1
ATOM 2590 C CA . MET A 1 338 ? 10.857 21.654 34.334 1.00 18.87 331 MET A CA 1
ATOM 2591 C C . MET A 1 338 ? 11.734 20.415 34.247 1.00 16.98 331 MET A C 1
ATOM 2592 O O . MET A 1 338 ? 12.690 20.383 33.470 1.00 15.98 331 MET A O 1
ATOM 2597 N N . ARG A 1 339 ? 11.417 19.401 35.052 1.00 15.80 332 ARG A N 1
ATOM 2598 C CA . ARG A 1 339 ? 12.241 18.193 35.078 1.00 15.66 332 ARG A CA 1
ATOM 2599 C C . ARG A 1 339 ? 11.869 17.333 33.875 1.00 15.77 332 ARG A C 1
ATOM 2600 O O . ARG A 1 339 ? 10.670 17.148 33.599 1.00 17.17 332 ARG A O 1
ATOM 2608 N N . ILE A 1 340 ? 12.877 16.844 33.141 1.00 13.92 333 ILE A N 1
ATOM 2609 C CA . ILE A 1 340 ? 12.611 16.035 31.938 1.00 13.28 333 ILE A CA 1
ATOM 2610 C C . ILE A 1 340 ? 12.986 14.557 32.089 1.00 12.39 333 ILE A C 1
ATOM 2611 O O . ILE A 1 340 ? 12.640 13.737 31.232 1.00 12.94 333 ILE A O 1
ATOM 2616 N N . THR A 1 341 ? 13.708 14.233 33.163 1.00 11.83 334 THR A N 1
ATOM 2617 C CA . THR A 1 341 ? 13.969 12.827 33.498 1.00 11.33 334 THR A CA 1
ATOM 2618 C C . THR A 1 341 ? 13.786 12.597 34.988 1.00 11.90 334 THR A C 1
ATOM 2619 O O . THR A 1 341 ? 13.899 13.538 35.801 1.00 12.26 334 THR A O 1
ATOM 2623 N N . SER A 1 342 ? 13.522 11.336 35.349 1.00 12.96 335 SER A N 1
ATOM 2624 C CA . SER A 1 342 ? 13.424 10.966 36.758 1.00 15.01 335 SER A CA 1
ATOM 2625 C C . SER A 1 342 ? 13.332 9.454 36.831 1.00 16.39 335 SER A C 1
ATOM 2626 O O . SER A 1 342 ? 12.952 8.820 35.872 1.00 17.32 335 SER A O 1
ATOM 2629 N N . GLY A 1 343 ? 13.686 8.906 37.979 1.00 18.17 336 GLY A N 1
ATOM 2630 C CA . GLY A 1 343 ? 13.496 7.468 38.195 1.00 19.58 336 GLY A CA 1
ATOM 2631 C C . GLY A 1 343 ? 12.173 7.188 38.891 1.00 20.62 336 GLY A C 1
ATOM 2632 O O . GLY A 1 343 ? 11.588 8.094 39.529 1.00 21.73 336 GLY A O 1
ATOM 2633 N N . PRO A 1 344 ? 11.692 5.941 38.784 1.00 21.04 337 PRO A N 1
ATOM 2634 C CA . PRO A 1 344 ? 10.430 5.512 39.376 1.00 20.88 337 PRO A CA 1
ATOM 2635 C C . PRO A 1 344 ? 10.608 5.239 40.881 1.00 20.49 337 PRO A C 1
ATOM 2636 O O . PRO A 1 344 ? 10.695 4.087 41.297 1.00 20.82 337 PRO A O 1
ATOM 2640 N N . PHE A 1 345 ? 10.689 6.302 41.666 1.00 20.06 338 PHE A N 1
ATOM 2641 C CA . PHE A 1 345 ? 10.928 6.182 43.104 1.00 19.80 338 PHE A CA 1
ATOM 2642 C C . PHE A 1 345 ? 9.633 5.963 43.882 1.00 20.88 338 PHE A C 1
ATOM 2643 O O . PHE A 1 345 ? 8.679 6.711 43.713 1.00 20.70 338 PHE A O 1
ATOM 2651 N N . GLU A 1 346 ? 9.628 4.946 44.749 1.00 21.25 339 GLU A N 1
ATOM 2652 C CA . GLU A 1 346 ? 8.473 4.623 45.593 1.00 22.69 339 GLU A CA 1
ATOM 2653 C C . GLU A 1 346 ? 8.855 4.797 47.078 1.00 22.47 339 GLU A C 1
ATOM 2654 O O . GLU A 1 346 ? 9.519 3.929 47.648 1.00 21.96 339 GLU A O 1
ATOM 2660 N N . PRO A 1 347 ? 8.494 5.942 47.691 1.00 23.23 340 PRO A N 1
ATOM 2661 C CA . PRO A 1 347 ? 8.955 6.227 49.061 1.00 23.40 340 PRO A CA 1
ATOM 2662 C C . PRO A 1 347 ? 8.529 5.210 50.117 1.00 23.86 340 PRO A C 1
ATOM 2663 O O . PRO A 1 347 ? 9.300 4.954 51.054 1.00 23.77 340 PRO A O 1
ATOM 2667 N N . ASP A 1 348 ? 7.343 4.613 49.947 1.00 24.47 341 ASP A N 1
ATOM 2668 C CA . ASP A 1 348 ? 6.811 3.674 50.953 1.00 24.96 341 ASP A CA 1
ATOM 2669 C C . ASP A 1 348 ? 7.597 2.370 51.033 1.00 24.37 341 ASP A C 1
ATOM 2670 O O . ASP A 1 348 ? 7.349 1.550 51.921 1.00 24.80 341 ASP A O 1
ATOM 2675 N N . LEU A 1 349 ? 8.534 2.170 50.110 1.00 22.94 342 LEU A N 1
ATOM 2676 C CA . LEU A 1 349 ? 9.372 0.985 50.115 1.00 22.10 342 LEU A CA 1
ATOM 2677 C C . LEU A 1 349 ? 10.498 1.018 51.153 1.00 20.69 342 LEU A C 1
ATOM 2678 O O . LEU A 1 349 ? 11.070 -0.026 51.486 1.00 20.70 342 LEU A O 1
ATOM 2683 N N . TYR A 1 350 ? 10.815 2.208 51.658 1.00 19.15 343 TYR A N 1
ATOM 2684 C CA . TYR A 1 350 ? 11.998 2.406 52.485 1.00 18.63 343 TYR A CA 1
ATOM 2685 C C . TYR A 1 350 ? 11.595 2.887 53.863 1.00 19.12 343 TYR A C 1
ATOM 2686 O O . TYR A 1 350 ? 10.894 3.889 53.985 1.00 20.62 343 TYR A O 1
ATOM 2695 N N . LYS A 1 351 ? 12.075 2.182 54.878 1.00 19.83 344 LYS A N 1
ATOM 2696 C CA . LYS A 1 351 ? 11.810 2.536 56.264 1.00 20.65 344 LYS A CA 1
ATOM 2697 C C . LYS A 1 351 ? 13.148 2.789 56.974 1.00 19.70 344 LYS A C 1
ATOM 2698 O O . LYS A 1 351 ? 13.986 1.898 57.056 1.00 18.63 344 LYS A O 1
ATOM 2704 N N . SER A 1 352 ? 13.366 4.017 57.444 1.00 19.54 345 SER A N 1
ATOM 2705 C CA . SER A 1 352 ? 14.570 4.355 58.202 1.00 19.55 345 SER A CA 1
ATOM 2706 C C . SER A 1 352 ? 14.211 4.669 59.648 1.00 20.24 345 SER A C 1
ATOM 2707 O O . SER A 1 352 ? 13.127 5.200 59.904 1.00 21.83 345 SER A O 1
ATOM 2710 N N . GLU A 1 353 ? 15.130 4.356 60.561 1.00 20.69 346 GLU A N 1
ATOM 2711 C CA . GLU A 1 353 ? 15.040 4.740 61.981 1.00 22.09 346 GLU A CA 1
ATOM 2712 C C . GLU A 1 353 ? 15.072 6.282 62.096 1.00 21.33 346 GLU A C 1
ATOM 2713 O O . GLU A 1 353 ? 14.611 6.851 63.100 1.00 21.94 346 GLU A O 1
ATOM 2719 N N . MET A 1 354 ? 15.638 6.940 61.082 1.00 19.92 347 MET A N 1
ATOM 2720 C CA . MET A 1 354 ? 15.878 8.388 61.113 1.00 19.44 347 MET A CA 1
ATOM 2721 C C . MET A 1 354 ? 14.933 9.182 60.215 1.00 20.75 347 MET A C 1
ATOM 2722 O O . MET A 1 354 ? 14.298 8.630 59.311 1.0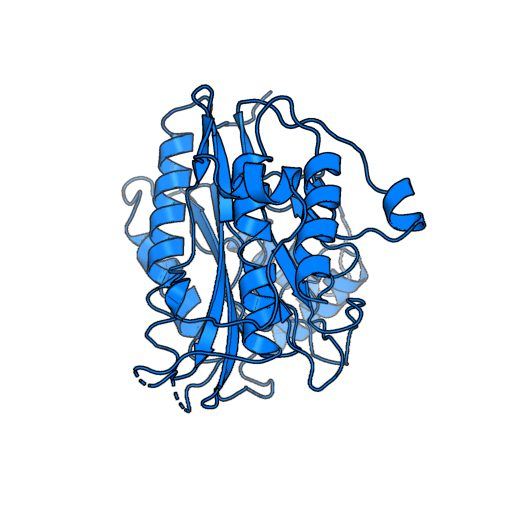0 20.11 347 MET A O 1
ATOM 2727 N N . GLU A 1 355 ? 14.848 10.486 60.485 1.00 22.54 348 GLU A N 1
ATOM 2728 C CA . GLU A 1 355 ? 14.133 11.430 59.630 1.00 24.91 348 GLU A CA 1
ATOM 2729 C C . GLU A 1 355 ? 14.762 12.812 59.745 1.00 24.93 348 GLU A C 1
ATOM 2730 O O . GLU A 1 355 ? 15.516 13.085 60.679 1.00 24.74 348 GLU A O 1
ATOM 2736 N N . VAL A 1 356 ? 14.459 13.674 58.784 1.00 25.11 349 VAL A N 1
ATOM 2737 C CA . VAL A 1 356 ? 14.938 15.044 58.809 1.00 25.74 349 VAL A CA 1
ATOM 2738 C C . VAL A 1 356 ? 14.290 15.728 60.020 1.00 26.74 349 VAL A C 1
ATOM 2739 O O . VAL A 1 356 ? 13.082 15.646 60.202 1.00 27.12 349 VAL A O 1
ATOM 2743 N N . GLN A 1 357 ? 15.113 16.360 60.848 1.00 27.97 350 GLN A N 1
ATOM 2744 C CA . GLN A 1 357 ? 14.625 17.024 62.060 1.00 29.70 350 GLN A CA 1
ATOM 2745 C C . GLN A 1 357 ? 14.648 18.544 61.929 1.00 30.77 350 GLN A C 1
ATOM 2746 O O . GLN A 1 357 ? 13.920 19.235 62.652 1.00 30.81 350 GLN A O 1
ATOM 2752 N N . ASP A 1 358 ? 15.492 19.047 61.020 1.00 31.51 351 ASP A N 1
ATOM 2753 C CA . ASP A 1 358 ? 15.714 20.485 60.833 1.00 32.58 351 ASP A CA 1
ATOM 2754 C C . ASP A 1 358 ? 14.463 21.164 60.298 1.00 32.78 351 ASP A C 1
ATOM 2755 O O . ASP A 1 358 ? 13.929 20.776 59.260 1.00 32.09 351 ASP A O 1
ATOM 2760 N N . ALA A 1 359 ? 14.009 22.195 61.011 1.00 33.17 352 ALA A N 1
ATOM 2761 C CA . ALA A 1 359 ? 12.755 22.867 60.704 1.00 33.53 352 ALA A CA 1
ATOM 2762 C C . ALA A 1 359 ? 12.685 23.438 59.286 1.00 33.69 352 ALA A C 1
ATOM 2763 O O . ALA A 1 359 ? 11.693 23.238 58.589 1.00 33.41 352 ALA A O 1
ATOM 2765 N N . GLU A 1 360 ? 13.731 24.151 58.874 1.00 34.49 353 GLU A N 1
ATOM 2766 C CA . GLU A 1 360 ? 13.768 24.791 57.556 1.00 35.66 353 GLU A CA 1
ATOM 2767 C C . GLU A 1 360 ? 13.824 23.734 56.455 1.00 34.96 353 GLU A C 1
ATOM 2768 O O . GLU A 1 360 ? 13.174 23.868 55.418 1.00 35.01 353 GLU A O 1
ATOM 2774 N N . LEU A 1 361 ? 14.589 22.676 56.706 1.00 34.54 354 LEU A N 1
ATOM 2775 C CA . LEU A 1 361 ? 14.726 21.581 55.753 1.00 34.26 354 LEU A CA 1
ATOM 2776 C C . LEU A 1 361 ? 13.401 20.861 55.566 1.00 33.77 354 LEU A C 1
ATOM 2777 O O . LEU A 1 361 ? 12.976 20.618 54.436 1.00 33.35 354 LEU A O 1
ATOM 2782 N N . LYS A 1 362 ? 12.741 20.545 56.680 1.00 33.53 355 LYS A N 1
ATOM 2783 C CA . LYS A 1 362 ? 11.406 19.955 56.666 1.00 33.76 355 LYS A CA 1
ATOM 2784 C C . LYS A 1 362 ? 10.419 20.811 55.884 1.00 33.81 355 LYS A C 1
ATOM 2785 O O . LYS A 1 362 ? 9.616 20.286 55.110 1.00 33.96 355 LYS A O 1
ATOM 2791 N N . ALA A 1 363 ? 10.491 22.126 56.086 1.00 33.54 356 ALA A N 1
ATOM 2792 C CA . ALA A 1 363 ? 9.636 23.067 55.375 1.00 33.48 356 ALA A CA 1
ATOM 2793 C C . ALA A 1 363 ? 9.908 22.995 53.877 1.00 33.24 356 ALA A C 1
ATOM 2794 O O . ALA A 1 363 ? 8.977 22.861 53.081 1.00 33.37 356 ALA A O 1
ATOM 2796 N N . LEU A 1 364 ? 11.187 23.054 53.514 1.00 33.07 357 LEU A N 1
ATOM 2797 C CA . LEU A 1 364 ? 11.601 22.948 52.114 1.00 33.06 357 LEU A CA 1
ATOM 2798 C C . LEU A 1 364 ? 11.034 21.698 51.447 1.00 33.48 357 LEU A C 1
ATOM 2799 O O . LEU A 1 364 ? 10.480 21.778 50.360 1.00 33.14 357 LEU A O 1
ATOM 2804 N N . LEU A 1 365 ? 11.162 20.552 52.114 1.00 34.21 358 LEU A N 1
ATOM 2805 C CA . LEU A 1 365 ? 10.787 19.265 51.526 1.00 35.13 358 LEU A CA 1
ATOM 2806 C C . LEU A 1 365 ? 9.279 19.062 51.391 1.00 36.91 358 LEU A C 1
ATOM 2807 O O . LEU A 1 365 ? 8.827 18.308 50.528 1.00 36.85 358 LEU A O 1
ATOM 2812 N N . GLN A 1 366 ? 8.506 19.733 52.241 1.00 39.07 359 GLN A N 1
ATOM 2813 C CA . GLN A 1 366 ? 7.046 19.655 52.182 1.00 41.54 359 GLN A CA 1
ATOM 2814 C C . GLN A 1 366 ? 6.453 20.611 51.142 1.00 42.66 359 GLN A C 1
ATOM 2815 O O . GLN A 1 366 ? 5.327 20.410 50.680 1.00 43.10 359 GLN A O 1
ATOM 2821 N N . SER A 1 367 ? 7.219 21.636 50.767 1.00 44.02 360 SER A N 1
ATOM 2822 C CA . SER A 1 367 ? 6.784 22.619 49.772 1.00 45.40 360 SER A CA 1
ATOM 2823 C C . SER A 1 367 ? 6.678 21.989 48.384 1.00 46.61 360 SER A C 1
ATOM 2824 O O . SER A 1 367 ? 7.329 20.972 48.094 1.00 46.70 360 SER A O 1
ATOM 2827 N N . SER A 1 368 ? 5.857 22.601 47.533 1.00 47.66 361 SER A N 1
ATOM 2828 C CA . SER A 1 368 ? 5.605 22.081 46.195 1.00 48.61 361 SER A CA 1
ATOM 2829 C C . SER A 1 368 ? 6.764 22.371 45.242 1.00 49.14 361 SER A C 1
ATOM 2830 O O . SER A 1 368 ? 7.455 23.395 45.370 1.00 49.23 361 SER A O 1
ATOM 2833 N N . ALA A 1 369 ? 6.971 21.457 44.295 1.00 49.51 362 ALA A N 1
ATOM 2834 C CA . ALA A 1 369 ? 8.023 21.591 43.290 1.00 49.91 362 ALA A CA 1
ATOM 2835 C C . ALA A 1 369 ? 7.446 22.066 41.959 1.00 50.14 362 ALA A C 1
ATOM 2836 O O . ALA A 1 369 ? 6.585 22.951 41.926 1.00 50.39 362 ALA A O 1
#

Secondary structure (DSSP, 8-state):
-----TTSHHHHHHHHHHHHHHHHHHHHHHHH--TT-BHHHHHHHHHHHHHHHHHTSSTT-TT--EEEEEEEEEEETTEEE-----TTSPP-B--TT-EEEEEEEEEETTEEEEEEEEEETTPPTT--B-HHHHHHHHHHHHHHHHHHHH-STT-BHHHHHHHHHHHHHTTT-EEPTT-EEEEEBTTBSS-S-EEESS--HHHHHHSPP-B--TT-EEEEEEEEESS----EE-SPPP-EEEE-TT-----SSHHHHHHHHHHHHHHTTS-EEGGG--HHHHHHHHHHHHTTSEEEE--EE--TT--EEEEEEEEEEETTEEEE-------GGGB--S-----HHHHHHHHS--

InterPro domains:
  IPR000994 Peptidase M24 [PF00557] (23-197)
  IPR004545 PA2G4 family [TIGR00495] (1-383)
  IPR018349 Peptidase M24A, methionine aminopeptidase, subfamily 2, binding site [PS01202] (104-120)
  IPR036005 Creatinase/aminopeptidase-like [G3DSA:3.90.230.10] (17-350)
  IPR036005 Creatinase/aminopeptidase-like [SSF55920] (8-338)
  IPR036388 Winged helix-like DNA-binding domain superfamily [G3DSA:1.10.10.10] (245-306)
  IPR036390 Winged helix DNA-binding domain superfamily [SSF46785] (235-311)
  IPR047113 Proliferation-associated protein 2G4/ARX1 [PTHR10804] (4-387)

B-factor: mean 22.75, std 11.48, range [6.19, 73.84]

Nearest PDB structures (foldseek):
  2v6c-assembly1_A  TM=9.985E-01  e=3.936E-68  Mus musculus
  6wm8-assembly1_C  TM=9.978E-01  e=9.486E-68  Homo sapiens
  6swa-assembly1_t  TM=9.925E-01  e=2.837E-62  Mus musculus
  6zme-assembly1_CA  TM=9.680E-01  e=1.040E-54  Homo sapiens
  4v8t-assembly1_t  TM=9.639E-01  e=9.562E-42  Saccharomyces cerevisiae S288C

Foldseek 3Di:
DPFDFVVDVVLVVQQLLQLVQQFVLQVVLVVVQAFFDWQLVSQVSSQVSQQVSLCPPPVVVVPWDWGWQFGKAKAKFQWFDQHHDAPPDDIDGDHQFIKIKIWTWIGTSQRIWIWIFIDGHCDDPPAFDEDQSLLQRVLQVLLVLLCQLQQAAPHKLVVSQVLSQLSSVLSLKAWAEFDWKAWGGRNRRHHLDIRTHPYDPVSVVVHDMDGHRARIKIWAKTKMKNDPNHWDADPDDFFKKFFDPVFDDDDDDPLLVVLLVCRCVPPNGRIDGCSVPDVSNVVNCVRCVVRPRIGTDGTIGDDPPMGMTMTIWMWHRHPVGIDTSHGHPDDSVRGDYPGDNDDPVSVVSSVDDD

Organism: Homo sapiens (NCBI:txid9606)

Solvent-accessible surface area: 16521 Å² total; per-residue (Å²): 224,164,94,74,39,6,63,78,123,101,2,12,55,12,5,92,57,0,0,78,5,0,31,120,0,0,84,29,0,32,156,35,10,43,61,52,36,26,0,32,51,4,0,66,85,0,16,61,44,0,100,125,14,1,39,114,30,44,124,194,96,175,171,24,114,44,1,40,0,12,1,0,0,0,4,16,35,35,10,0,8,32,20,1,1,1,142,75,28,166,48,60,83,2,121,128,22,11,0,0,1,0,7,0,0,0,18,0,30,1,1,0,0,8,0,1,4,0,21,12,1,64,45,62,183,90,69,87,10,79,45,81,48,0,7,0,0,48,0,0,29,35,0,6,44,0,0,26,44,22,1,94,44,46,23,71,1,43,70,0,14,103,9,1,36,109,0,0,97,29,1,108,1,29,0,1,48,18,37,69,1,48,19,4,79,28,89,51,17,54,6,171,55,10,0,13,1,22,19,50,116,116,58,107,143,110,36,138,139,20,71,3,72,64,73,23,4,0,7,0,22,1,5,0,0,10,16,142,0,106,27,136,85,71,74,58,111,20,3,0,20,8,25,36,64,89,86,132,77,70,12,148,116,158,52,2,114,52,7,54,65,69,1,73,170,108,36,54,13,12,2,4,7,6,26,41,47,43,105,131,3,66,83,0,10,102,24,1,31,166,59,100,2,6,78,55,33,56,1,40,48,12,162,158,60,47,41,0,0,4,7,21,8,0,1,0,0,42,92,159,25,50,50,113,15,2,21,16,58,42,100,77,110,51,12,124,20,183,49,110,13,130,54,79,135,9,94,61,39,24,162,51,110,87

Sequence (354 aa):
QQEQTIAEDDLVVTKYKMGGDIANRVLRSSLVEASSSSSGVSVLSSLCEKGDAMMIMEETGKIFKKEEKEMKKGIAFPTSSISVNNCVCHFSPLKSDQDYILKEGDLVKIDLGVHVDGFIANVAHTFVVDVAQGTQVTGRKADVIKAAHHLCAEAALRLVKKPGNQNTQVTEAWNKVAHSFNCTPIEGMMLSHQLKQHVIDGEKTIIQNPTDQQKKDHEKAEEFEVHEVYAVDVLVSSGEGKAKDAGQRTTIYKRDPSKQYGLKMKTSRAFFSEVERRFDAMPFTLRAFEKKARMGVVECAKHELLQPFNVLYEKEGEFVAQFKKFTVLLMPNGPMRITSGPFEPDLYKSEMEVQDAELKALLQSSA

GO terms:
  GO:0005634 nucleus (C, IDA)
  GO:0003676 nucleic acid binding (F, IDA)
  GO:0003714 transcription corepressor activity (F, IDA)
  GO:0045892 negative regulation of DNA-templated transcription (P, IDA)
  GO:0005730 nucleolus (C, IDA)
  GO:0005737 cytoplasm (C, IDA)
  GO:0005515 protein binding (F, IPI)
  GO:0005634 nucleus (C, TAS)
  GO:0035578 azurophil granule lumen (C, TAS)
  GO:0005576 extracellular region (C, TAS)
  GO:0005829 cytosol (C, IDA)
  GO:0070062 extracellular exosome (C, HDA)
  GO:0016020 membrane (C, HDA)
  GO:0003723 RNA binding (F, HDA)
  GO:0031625 ubiquitin protein ligase binding (F, IPI)

CATH classification: 3.90.230.10 (+1 more: 1.10.10.10)